Protein AF-A0A6A3C192-F1 (afdb_monomer_lite)

Radius of gyration: 32.45 Å; chains: 1; bounding box: 121×44×76 Å

Secondary structure (DSSP, 8-state):
------------------------------------EEES-SS------TTS-EEEEEEEEE--SSS-EEEEEEES-TTTEEEESSEEEEPTT-EEEEEEEEPP-SS--TTTT--SS--EEEEEEE--TTS--HHHHHHHTT-HHHHHHHHHH-TTTTTS--HHHHHHHHHHHTT-SS-HHHHHHHHHHTT--PPPP--TTS-SS---HHHHHTT--HHHHHHHTT-HHHHHHHHHTT--TT-B-TTS-BHHHHHHHTT-HHHHHHHHHTT--TT---TTS--HHHHHHHTT-HHHHHHHHHHHHHHHHHHHT-HHHHHHHHHTT--S----TT---HHHH--

Organism: Hibiscus syriacus (NCBI:txid106335)

pLDDT: mean 70.35, std 19.42, range [23.03, 95.0]

Sequence (343 aa):
MTTAANAAGEATGEAHAPAGRPPNYLTASSSAMENLVKLSEGEVRTNFILNTKCRCNLVLRSLSPSFPVAFKVQTSSPHKFLVNPPSGVVPPLSHLTLRIILKPQDQIPPTFPRSLSDRFLIRAAPFHLDSAQPHSHAVTCGDFEAVKNIIKRHKSALYDLSPKEAESLLRVVTQLDNNPEDMVNLLLEAGLRVGGQEHPNVGLYQTDPRWESKGWNEVHVAVAFDRTADFEVLLRKGKHKNARSNDGRTALYRAVANGNCRMVEMLIEMDADPTFSDDRGRSPPDIARDKDHEEMVEVMERGKEVFTAARIGDKRRLQALLNSGASINFQDQYGLTPLHVAV

InterPro domains:
  IPR000535 Major sperm protein (MSP) domain [PF00635] (46-130)
  IPR000535 Major sperm protein (MSP) domain [PS50202] (35-160)
  IPR002110 Ankyrin repeat [PF12796] (178-276)
  IPR002110 Ankyrin repeat [PS50088] (247-279)
  IPR002110 Ankyrin repeat [SM00248] (214-243)
  IPR002110 Ankyrin repeat [SM00248] (247-276)
  IPR008962 PapD-like superfamily [SSF49354] (36-131)
  IPR013783 Immunoglobulin-like fold [G3DSA:2.60.40.10] (29-159)
  IPR036770 Ankyrin repeat-containing domain superfamily [G3DSA:1.25.40.20] (162-301)
  IPR036770 Ankyrin repeat-containing domain superfamily [G3DSA:1.25.40.20] (302-343)
  IPR036770 Ankyrin repeat-containing domain superfamily [SSF48403] (137-343)

Structure (mmCIF, N/CA/C/O backbone):
data_AF-A0A6A3C192-F1
#
_entry.id   AF-A0A6A3C192-F1
#
loop_
_atom_site.group_PDB
_atom_site.id
_atom_site.type_symbol
_atom_site.label_atom_id
_atom_site.label_alt_id
_atom_site.label_comp_id
_atom_site.label_asym_id
_atom_site.label_entity_id
_atom_site.label_seq_id
_atom_site.pdbx_PDB_ins_code
_atom_site.Cartn_x
_atom_site.Cartn_y
_atom_site.Cartn_z
_atom_site.occupancy
_atom_site.B_iso_or_equiv
_atom_site.auth_seq_id
_atom_site.auth_comp_id
_atom_site.auth_asym_id
_atom_site.auth_atom_id
_atom_site.pdbx_PDB_model_num
ATOM 1 N N . MET A 1 1 ? 88.741 18.234 -38.730 1.00 38.50 1 MET A N 1
ATOM 2 C CA . MET A 1 1 ? 87.864 18.344 -37.549 1.00 38.50 1 MET A CA 1
ATOM 3 C C . MET A 1 1 ? 86.654 17.442 -37.784 1.00 38.50 1 MET A C 1
ATOM 5 O O . MET A 1 1 ? 85.871 17.743 -38.668 1.00 38.50 1 MET A O 1
ATOM 9 N N . THR A 1 2 ? 86.660 16.278 -37.116 1.00 34.59 2 THR A N 1
ATOM 10 C CA . THR A 1 2 ? 85.519 15.539 -36.509 1.00 34.59 2 THR A CA 1
ATOM 11 C C . THR A 1 2 ? 84.181 15.441 -37.289 1.00 34.59 2 THR A C 1
ATOM 13 O O . THR A 1 2 ? 83.489 16.438 -37.426 1.00 34.59 2 THR A O 1
ATOM 16 N N . THR A 1 3 ? 83.859 14.276 -37.900 1.00 32.84 3 THR A N 1
ATOM 17 C CA . THR A 1 3 ? 82.927 13.172 -37.453 1.00 32.84 3 THR A CA 1
ATOM 18 C C . THR A 1 3 ? 81.430 13.402 -37.751 1.00 32.84 3 THR A C 1
ATOM 20 O O . THR A 1 3 ? 80.961 14.499 -37.500 1.00 32.84 3 THR A O 1
ATOM 23 N N . ALA A 1 4 ? 80.566 12.445 -38.139 1.00 34.91 4 ALA A N 1
ATOM 24 C CA . ALA A 1 4 ? 80.644 11.052 -38.622 1.00 34.91 4 ALA A CA 1
ATOM 25 C C . ALA A 1 4 ? 79.220 10.548 -39.034 1.00 34.91 4 ALA A C 1
ATOM 27 O O . ALA A 1 4 ? 78.240 11.057 -38.506 1.00 34.91 4 ALA A O 1
ATOM 28 N N . ALA A 1 5 ? 79.175 9.549 -39.940 1.00 35.06 5 ALA A N 1
ATOM 29 C CA . ALA A 1 5 ? 78.245 8.394 -40.136 1.00 35.06 5 ALA A CA 1
ATOM 30 C C . ALA A 1 5 ? 76.714 8.517 -39.859 1.00 35.06 5 ALA A C 1
ATOM 32 O O . ALA A 1 5 ? 76.319 8.889 -38.763 1.00 35.06 5 ALA A O 1
ATOM 33 N N . ASN A 1 6 ? 75.782 8.258 -40.800 1.00 32.66 6 ASN A N 1
ATOM 34 C CA . ASN A 1 6 ? 75.396 7.075 -41.629 1.00 32.66 6 ASN A CA 1
ATOM 35 C C . ASN A 1 6 ? 74.240 6.230 -41.037 1.00 32.66 6 ASN A C 1
ATOM 37 O O . ASN A 1 6 ? 74.403 5.607 -39.993 1.00 32.66 6 ASN A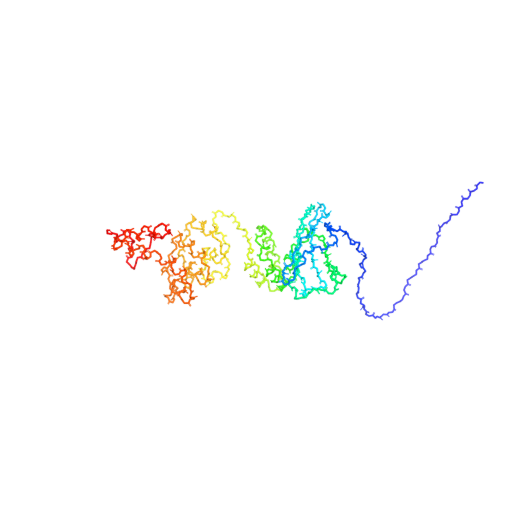 O 1
ATOM 41 N N . ALA A 1 7 ? 73.129 6.115 -41.781 1.00 30.22 7 ALA A N 1
ATOM 42 C CA . ALA A 1 7 ? 72.110 5.064 -41.658 1.00 30.22 7 ALA A CA 1
ATOM 43 C C . ALA A 1 7 ? 71.309 4.916 -42.972 1.00 30.22 7 ALA A C 1
ATOM 45 O O . ALA A 1 7 ? 70.882 5.933 -43.512 1.00 30.22 7 ALA A O 1
ATOM 46 N N . ALA A 1 8 ? 71.104 3.667 -43.431 1.00 30.83 8 ALA A N 1
ATOM 47 C CA . ALA A 1 8 ? 69.881 3.104 -44.052 1.00 30.83 8 ALA A CA 1
ATOM 48 C C . ALA A 1 8 ? 70.161 2.076 -45.177 1.00 30.83 8 ALA A C 1
ATOM 50 O O . ALA A 1 8 ? 70.889 2.353 -46.124 1.00 30.83 8 ALA A O 1
ATOM 51 N N . GLY A 1 9 ? 69.511 0.913 -45.067 1.00 31.27 9 GLY A N 1
ATOM 52 C CA . GLY A 1 9 ? 69.312 -0.131 -46.087 1.00 31.27 9 GLY A CA 1
ATOM 53 C C . GLY A 1 9 ? 68.463 -1.241 -45.445 1.00 31.27 9 GLY A C 1
ATOM 54 O O . GLY A 1 9 ? 68.872 -1.782 -44.422 1.00 31.27 9 GLY A O 1
ATOM 55 N N . GLU A 1 10 ? 67.156 -1.311 -45.722 1.00 31.22 10 GLU A N 1
ATOM 56 C CA . GLU A 1 10 ? 66.476 -2.087 -46.788 1.00 31.22 10 GLU A CA 1
ATOM 57 C C . GLU A 1 10 ? 66.503 -3.614 -46.598 1.00 31.22 10 GLU A C 1
ATOM 59 O O . GLU A 1 10 ? 67.574 -4.209 -46.585 1.00 31.22 10 GLU A O 1
ATOM 64 N N . ALA A 1 11 ? 65.314 -4.241 -46.530 1.00 32.12 11 ALA A N 1
ATOM 65 C CA . ALA A 1 11 ? 64.953 -5.431 -47.322 1.00 32.12 11 ALA A CA 1
ATOM 66 C C . ALA A 1 11 ? 63.506 -5.914 -47.058 1.00 32.12 11 ALA A C 1
ATOM 68 O O . ALA A 1 11 ? 63.056 -6.052 -45.922 1.00 32.12 11 ALA A O 1
ATOM 69 N N . THR A 1 12 ? 62.819 -6.198 -48.163 1.00 34.97 12 THR A N 1
ATOM 70 C CA . THR A 1 12 ? 61.471 -6.753 -48.375 1.00 34.97 12 THR A CA 1
ATOM 71 C C . THR A 1 12 ? 61.469 -8.287 -48.504 1.00 34.97 12 THR A C 1
ATOM 73 O O . THR A 1 12 ? 62.465 -8.849 -48.954 1.00 34.97 12 THR A O 1
ATOM 76 N N . GLY A 1 13 ? 60.330 -8.960 -48.260 1.00 31.72 13 GLY A N 1
ATOM 77 C CA . GLY A 1 13 ? 60.096 -10.344 -48.720 1.00 31.72 13 GLY A CA 1
ATOM 78 C C . GLY A 1 13 ? 58.791 -10.997 -48.224 1.00 31.72 13 GLY A C 1
ATOM 79 O O . GLY A 1 13 ? 58.637 -11.227 -47.029 1.00 31.72 13 GLY A O 1
ATOM 80 N N . GLU A 1 14 ? 57.880 -11.316 -49.153 1.00 28.55 14 GLU A N 1
ATOM 81 C CA . GLU A 1 14 ? 56.581 -11.998 -48.970 1.00 28.55 14 GLU A CA 1
ATOM 82 C C . GLU A 1 14 ? 56.599 -13.496 -49.380 1.00 28.55 14 GLU A C 1
ATOM 84 O O . GLU A 1 14 ? 57.379 -13.900 -50.238 1.00 28.55 14 GLU A O 1
ATOM 89 N N . ALA A 1 15 ? 55.608 -14.235 -48.840 1.00 31.58 15 ALA A N 1
ATOM 90 C CA . ALA A 1 15 ? 54.888 -15.427 -49.354 1.00 31.58 15 ALA A CA 1
ATOM 91 C C . ALA A 1 15 ? 55.422 -16.875 -49.154 1.00 31.58 15 ALA A C 1
ATOM 93 O O . ALA A 1 15 ? 56.328 -17.323 -49.846 1.00 31.58 15 ALA A O 1
ATOM 94 N N . HIS A 1 16 ? 54.711 -17.668 -48.320 1.00 30.58 16 HIS A N 1
ATOM 95 C CA . HIS A 1 16 ? 53.958 -18.889 -48.720 1.00 30.58 16 HIS A CA 1
ATOM 96 C C . HIS A 1 16 ? 53.160 -19.522 -47.539 1.00 30.58 16 HIS A C 1
ATOM 98 O O . HIS A 1 16 ? 53.696 -19.711 -46.453 1.00 30.58 16 HIS A O 1
ATOM 104 N N . ALA A 1 17 ? 51.882 -19.875 -47.762 1.00 31.89 17 ALA A N 1
ATOM 105 C CA . ALA A 1 17 ? 50.962 -20.608 -46.853 1.00 31.89 17 ALA A CA 1
ATOM 106 C C . ALA A 1 17 ? 50.836 -22.105 -47.280 1.00 31.89 17 ALA A C 1
ATOM 108 O O . ALA A 1 17 ? 51.218 -22.367 -48.427 1.00 31.89 17 ALA A O 1
ATOM 109 N N . PRO A 1 18 ? 50.304 -23.084 -46.478 1.00 41.78 18 PRO A N 1
ATOM 110 C CA . PRO A 1 18 ? 48.883 -23.120 -46.051 1.00 41.78 18 PRO A CA 1
ATOM 111 C C . PRO A 1 18 ? 48.482 -23.862 -44.728 1.00 41.78 18 PRO A C 1
ATOM 113 O O . PRO A 1 18 ? 49.208 -24.682 -44.183 1.00 41.78 18 PRO A O 1
ATOM 116 N N . ALA A 1 19 ? 47.216 -23.619 -44.334 1.00 34.47 19 ALA A N 1
ATOM 117 C CA . ALA A 1 19 ? 46.224 -24.480 -43.643 1.00 34.47 19 ALA A CA 1
ATOM 118 C C . ALA A 1 19 ? 46.314 -24.819 -42.126 1.00 34.47 19 ALA A C 1
ATOM 120 O O . ALA A 1 19 ? 47.074 -25.679 -41.698 1.00 34.47 19 ALA A O 1
ATOM 121 N N . GLY A 1 20 ? 45.349 -24.284 -41.350 1.00 31.91 20 GLY A N 1
ATOM 122 C CA . GLY A 1 20 ? 44.880 -24.843 -40.065 1.00 31.91 20 GLY A CA 1
ATOM 123 C C . GLY A 1 20 ? 44.249 -23.813 -39.104 1.00 31.91 20 GLY A C 1
ATOM 124 O O . GLY A 1 20 ? 44.949 -22.941 -38.621 1.00 31.91 20 GLY A O 1
ATOM 125 N N . ARG A 1 21 ? 42.928 -23.924 -38.865 1.00 30.66 21 ARG A N 1
ATOM 126 C CA . ARG A 1 21 ? 41.995 -23.193 -37.947 1.00 30.66 21 ARG A CA 1
ATOM 127 C C . ARG A 1 21 ? 42.551 -22.370 -36.740 1.00 30.66 21 ARG A C 1
ATOM 129 O O . ARG A 1 21 ? 43.537 -22.774 -36.136 1.00 30.66 21 ARG A O 1
ATOM 136 N N . PRO A 1 22 ? 41.838 -21.303 -36.288 1.00 38.34 22 PRO A N 1
ATOM 137 C CA . PRO A 1 22 ? 42.299 -20.362 -35.250 1.00 38.34 22 PRO A CA 1
ATOM 138 C C . PRO A 1 22 ? 41.955 -20.796 -33.807 1.00 38.34 22 PRO A C 1
ATOM 140 O O . PRO A 1 22 ? 41.085 -21.650 -33.610 1.00 38.34 22 PRO A O 1
ATOM 143 N N . PRO A 1 23 ? 42.540 -20.125 -32.793 1.00 33.25 23 PRO A N 1
ATOM 144 C CA . PRO A 1 23 ? 41.682 -19.522 -31.767 1.00 33.25 23 PRO A CA 1
ATOM 145 C C . PRO A 1 23 ? 42.055 -18.079 -31.355 1.00 33.25 23 PRO A C 1
ATOM 147 O O . PRO A 1 23 ? 43.112 -17.546 -31.678 1.00 33.25 23 PRO A O 1
ATOM 150 N N . ASN A 1 24 ? 41.095 -17.469 -30.654 1.00 27.34 24 ASN A N 1
ATOM 151 C CA . ASN A 1 24 ? 40.877 -16.053 -30.345 1.00 27.34 24 ASN A CA 1
ATOM 152 C C . ASN A 1 24 ? 41.771 -15.410 -29.256 1.00 27.34 24 ASN A C 1
ATOM 154 O O . ASN A 1 24 ? 42.066 -16.035 -28.246 1.00 27.34 24 ASN A O 1
ATOM 158 N N . TYR A 1 25 ? 42.041 -14.111 -29.478 1.00 27.19 25 TYR A N 1
ATOM 159 C CA . TYR A 1 25 ? 42.041 -12.912 -28.605 1.00 27.19 25 TYR A CA 1
ATOM 160 C C . TYR A 1 25 ? 42.541 -12.896 -27.136 1.00 27.19 25 TYR A C 1
ATOM 162 O O . TYR A 1 25 ? 42.213 -13.749 -26.322 1.00 27.19 25 TYR A O 1
ATOM 170 N N . LEU A 1 26 ? 43.116 -11.718 -26.807 1.00 23.91 26 LEU A N 1
ATOM 171 C CA . LEU A 1 26 ? 43.083 -10.928 -25.551 1.00 23.91 26 LEU A CA 1
ATOM 172 C C . LEU A 1 26 ? 44.441 -10.729 -24.852 1.00 23.91 26 LEU A C 1
ATOM 174 O O . LEU A 1 26 ? 44.877 -11.542 -24.043 1.00 23.91 26 LEU A O 1
ATOM 178 N N . THR A 1 27 ? 45.044 -9.556 -25.060 1.00 24.75 27 THR A N 1
ATOM 179 C CA . THR A 1 27 ? 46.037 -8.963 -24.152 1.00 24.75 27 THR A CA 1
ATOM 180 C C . THR A 1 27 ? 45.465 -7.669 -23.569 1.00 24.75 27 THR A C 1
ATOM 182 O O . THR A 1 27 ? 45.348 -6.661 -24.258 1.00 24.75 27 THR A O 1
ATOM 185 N N . ALA A 1 28 ? 45.088 -7.693 -22.288 1.00 23.03 28 ALA A N 1
ATOM 186 C CA . ALA A 1 28 ? 44.776 -6.496 -21.508 1.00 23.03 28 ALA A CA 1
ATOM 187 C C . ALA A 1 28 ? 45.890 -6.285 -20.475 1.00 23.03 28 ALA A C 1
ATOM 189 O O . ALA A 1 28 ? 46.175 -7.164 -19.659 1.00 23.03 28 ALA A O 1
ATOM 190 N N . SER A 1 29 ? 46.553 -5.134 -20.556 1.00 25.19 29 SER A N 1
ATOM 191 C CA . SER A 1 29 ? 47.665 -4.738 -19.699 1.00 25.19 29 SER A CA 1
ATOM 192 C C . SER A 1 29 ? 47.188 -4.150 -18.362 1.00 25.19 29 SER A C 1
ATOM 194 O O . SER A 1 29 ? 46.271 -3.340 -18.300 1.00 25.19 29 SER A O 1
ATOM 196 N N . SER A 1 30 ? 47.857 -4.588 -17.290 1.00 29.58 30 SER A N 1
ATOM 197 C CA . SER A 1 30 ? 48.184 -3.878 -16.040 1.00 29.58 30 SER A CA 1
ATOM 198 C C . SER A 1 30 ? 47.303 -2.680 -15.621 1.00 29.58 30 SER A C 1
ATOM 200 O O . SER A 1 30 ? 47.599 -1.536 -15.958 1.00 29.58 30 SER A O 1
ATOM 202 N N . SER A 1 31 ? 46.320 -2.919 -14.743 1.00 29.39 31 SER A N 1
ATOM 203 C CA . SER A 1 31 ? 45.683 -1.874 -13.925 1.00 29.39 31 SER A CA 1
ATOM 204 C C . SER A 1 31 ? 46.429 -1.734 -12.594 1.00 29.39 31 SER A C 1
ATOM 206 O O . SER A 1 31 ? 46.416 -2.635 -11.754 1.00 29.39 31 SER A O 1
ATOM 208 N N . ALA A 1 32 ? 47.078 -0.586 -12.399 1.00 31.50 32 ALA A N 1
ATOM 209 C CA . ALA A 1 32 ? 47.441 -0.104 -11.077 1.00 31.50 32 ALA A CA 1
ATOM 210 C C . ALA A 1 32 ? 46.143 0.096 -10.273 1.00 31.50 32 ALA A C 1
ATOM 212 O O . ALA A 1 32 ? 45.309 0.920 -10.640 1.00 31.50 32 ALA A O 1
ATOM 213 N N . MET A 1 33 ? 45.939 -0.684 -9.207 1.00 35.72 33 MET A N 1
ATOM 214 C CA . MET A 1 33 ? 44.830 -0.454 -8.279 1.00 35.72 33 MET A CA 1
ATOM 215 C C . MET A 1 33 ? 45.104 0.834 -7.501 1.00 35.72 33 MET A C 1
ATOM 217 O O . MET A 1 33 ? 45.900 0.853 -6.564 1.00 35.72 33 MET A O 1
ATOM 221 N N . GLU A 1 34 ? 44.459 1.920 -7.903 1.00 49.75 34 GLU A N 1
ATOM 222 C CA . GLU A 1 34 ? 44.432 3.168 -7.148 1.00 49.75 34 GLU A CA 1
ATOM 223 C C . GLU A 1 34 ? 43.844 2.915 -5.745 1.00 49.75 34 GLU A C 1
ATOM 225 O O . GLU A 1 34 ? 42.844 2.214 -5.580 1.00 49.75 34 GLU A O 1
ATOM 230 N N . ASN A 1 35 ? 44.464 3.470 -4.699 1.00 67.75 35 ASN A N 1
ATOM 231 C CA . ASN A 1 35 ? 43.938 3.416 -3.331 1.00 67.75 35 ASN A CA 1
ATOM 232 C C . ASN A 1 35 ? 42.730 4.363 -3.210 1.00 67.75 35 ASN A C 1
ATOM 234 O O . ASN A 1 35 ? 42.862 5.490 -2.745 1.00 67.75 35 ASN A O 1
ATOM 238 N N . LEU A 1 36 ? 41.549 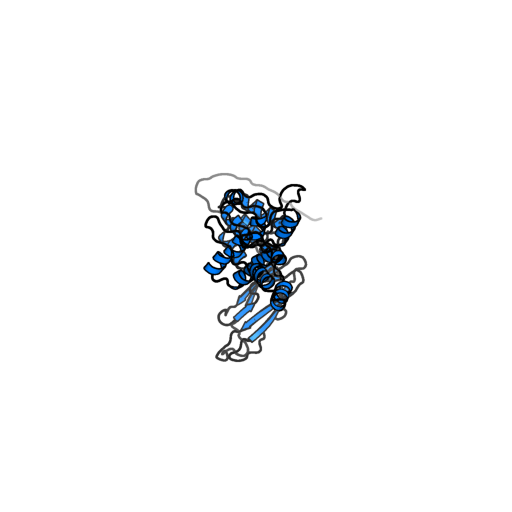3.928 -3.650 1.00 74.69 36 LEU A N 1
ATOM 239 C CA . LEU A 1 36 ? 40.345 4.775 -3.737 1.00 74.69 36 LEU A CA 1
ATOM 240 C C . LEU A 1 36 ? 39.692 5.083 -2.383 1.00 74.69 36 LEU A C 1
ATOM 242 O O . LEU A 1 36 ? 38.928 6.040 -2.249 1.00 74.69 36 LEU A O 1
ATOM 246 N N . VAL A 1 37 ? 39.977 4.273 -1.365 1.00 77.38 37 VAL A N 1
ATOM 247 C CA . VAL A 1 37 ? 39.436 4.430 -0.012 1.00 77.38 37 VAL A CA 1
ATOM 248 C C . VAL A 1 37 ? 40.532 4.304 1.033 1.00 77.38 37 VAL A C 1
ATOM 250 O O . VAL A 1 37 ? 41.471 3.523 0.890 1.00 77.38 37 VAL A O 1
ATOM 253 N N . LYS A 1 38 ? 40.376 5.051 2.124 1.00 81.25 38 LYS A N 1
ATOM 254 C CA . LYS A 1 38 ? 41.244 5.016 3.298 1.00 81.25 38 LYS A CA 1
ATOM 255 C C . LYS A 1 38 ? 40.437 4.652 4.532 1.00 81.25 38 LYS A C 1
ATOM 257 O O . LYS A 1 38 ? 39.389 5.235 4.790 1.00 81.25 38 LYS A O 1
ATOM 262 N N . LEU A 1 39 ? 40.954 3.723 5.322 1.00 81.00 39 LEU A N 1
ATOM 263 C CA . LEU A 1 39 ? 40.408 3.419 6.639 1.00 81.00 39 LEU A CA 1
ATOM 264 C C . LEU A 1 39 ? 40.954 4.387 7.690 1.00 81.00 39 LEU A C 1
ATOM 266 O O . LEU A 1 39 ? 42.121 4.776 7.629 1.00 81.00 39 LEU A O 1
ATOM 270 N N . SER A 1 40 ? 40.114 4.761 8.658 1.00 71.81 40 SER A N 1
ATOM 271 C CA . SER A 1 40 ? 40.538 5.553 9.819 1.00 71.81 40 SER A CA 1
ATOM 272 C C . SER A 1 40 ? 41.556 4.809 10.678 1.00 71.81 40 SER A C 1
ATOM 274 O O . SER A 1 40 ? 42.507 5.413 11.162 1.00 71.81 40 SER A O 1
ATOM 276 N N . GLU A 1 41 ? 41.374 3.496 10.829 1.00 73.00 41 GLU A N 1
ATOM 277 C CA . GLU A 1 41 ? 42.233 2.620 11.619 1.00 73.00 41 GLU A CA 1
ATOM 278 C C . GLU A 1 41 ? 42.491 1.321 10.845 1.00 73.00 41 GLU A C 1
ATOM 280 O O . GLU A 1 41 ? 41.586 0.767 10.222 1.00 73.00 41 GLU A O 1
ATOM 285 N N . GLY A 1 42 ? 43.733 0.832 10.866 1.00 67.62 42 GLY A N 1
ATOM 286 C CA . GLY A 1 42 ? 44.099 -0.456 10.259 1.00 67.62 42 GLY A CA 1
ATOM 287 C C . GLY A 1 42 ? 43.823 -1.662 11.163 1.00 67.62 42 GLY A C 1
ATOM 288 O O . GLY A 1 42 ? 43.935 -2.801 10.718 1.00 67.62 42 GLY A O 1
ATOM 289 N N . GLU A 1 43 ? 43.469 -1.421 12.427 1.00 77.94 43 GLU A N 1
ATOM 290 C CA . GLU A 1 43 ? 43.203 -2.445 13.434 1.00 77.94 43 GLU A CA 1
ATOM 291 C C . GLU A 1 43 ? 41.773 -2.291 13.956 1.00 77.94 43 GLU A C 1
ATOM 293 O O . GLU A 1 43 ? 41.342 -1.204 14.325 1.00 77.94 43 GLU A O 1
ATOM 298 N N . VAL A 1 44 ? 41.032 -3.396 13.994 1.00 79.25 44 VAL A N 1
ATOM 299 C CA . VAL A 1 44 ? 39.654 -3.422 14.486 1.00 79.25 44 VAL A CA 1
ATOM 300 C C . VAL A 1 44 ? 39.678 -3.699 15.987 1.00 79.25 44 VAL A C 1
ATOM 302 O O . VAL A 1 44 ? 39.968 -4.818 16.408 1.00 79.25 44 VAL A O 1
ATOM 305 N N . ARG A 1 45 ? 39.374 -2.687 16.806 1.00 79.44 45 ARG A N 1
ATOM 306 C CA . ARG A 1 45 ? 39.375 -2.801 18.272 1.00 79.44 45 ARG A CA 1
ATOM 307 C C . ARG A 1 45 ? 37.960 -2.940 18.813 1.00 79.44 45 ARG A C 1
ATOM 309 O O . ARG A 1 45 ? 37.118 -2.069 18.615 1.00 79.44 45 ARG A O 1
ATOM 316 N N . THR A 1 46 ? 37.701 -4.028 19.531 1.00 77.69 46 THR A N 1
ATOM 317 C CA . THR A 1 46 ? 36.416 -4.282 20.195 1.00 77.69 46 THR A CA 1
ATOM 318 C C . THR A 1 46 ? 36.628 -4.548 21.676 1.00 77.69 46 THR A C 1
ATOM 320 O O . THR A 1 46 ? 37.508 -5.330 22.032 1.00 77.69 46 THR A O 1
ATOM 323 N N . ASN A 1 47 ? 35.762 -3.998 22.526 1.00 81.12 47 ASN A N 1
ATOM 324 C CA . ASN A 1 47 ? 35.706 -4.368 23.940 1.00 81.12 47 ASN A CA 1
ATOM 325 C C . ASN A 1 47 ? 35.059 -5.752 24.059 1.00 81.12 47 ASN A C 1
ATOM 327 O O . ASN A 1 47 ? 33.835 -5.868 24.009 1.00 81.12 47 ASN A O 1
ATOM 331 N N . PHE A 1 48 ? 35.886 -6.796 24.122 1.00 82.25 48 PHE A N 1
ATOM 332 C CA . PHE A 1 48 ? 35.418 -8.175 24.193 1.00 82.25 48 PHE A CA 1
ATOM 333 C C . PHE A 1 48 ? 34.804 -8.478 25.561 1.00 82.25 48 PHE A C 1
ATOM 335 O O . PHE A 1 48 ? 35.450 -8.301 26.591 1.00 82.25 48 PHE A O 1
ATOM 342 N N . ILE A 1 49 ? 33.568 -8.973 25.551 1.00 84.00 49 ILE A N 1
ATOM 343 C CA . ILE A 1 49 ? 32.844 -9.442 26.730 1.00 84.00 49 ILE A CA 1
ATOM 344 C C . ILE A 1 49 ? 32.230 -10.801 26.376 1.00 84.00 49 ILE A C 1
ATOM 346 O O . ILE A 1 49 ? 31.528 -10.933 25.365 1.00 84.00 49 ILE A O 1
ATOM 350 N N . LEU A 1 50 ? 32.496 -11.807 27.211 1.00 85.25 50 LEU A N 1
ATOM 351 C CA . LEU A 1 50 ? 32.027 -13.182 27.020 1.00 85.25 50 LEU A CA 1
ATOM 352 C C . LEU A 1 50 ? 30.500 -13.228 26.850 1.00 85.25 50 LEU A C 1
ATOM 354 O O . LEU A 1 50 ? 29.787 -12.473 27.507 1.00 85.25 50 LEU A O 1
ATOM 358 N N . ASN A 1 51 ? 29.995 -14.099 25.972 1.00 85.12 51 ASN A N 1
ATOM 359 C CA . ASN A 1 51 ? 28.559 -14.277 25.709 1.00 85.12 51 ASN A CA 1
ATOM 360 C C . ASN A 1 51 ? 27.804 -13.026 25.228 1.00 85.12 51 ASN A C 1
ATOM 362 O O . ASN A 1 51 ? 26.573 -13.014 25.203 1.00 85.12 51 ASN A O 1
ATOM 366 N N . THR A 1 52 ? 28.501 -11.977 24.781 1.00 86.44 52 THR A N 1
ATOM 367 C CA . THR A 1 52 ? 27.848 -10.759 24.280 1.00 86.44 52 THR A CA 1
ATOM 368 C C . THR A 1 52 ? 28.283 -10.393 22.864 1.00 86.44 52 THR A C 1
ATOM 370 O O . THR A 1 52 ? 29.379 -10.710 22.400 1.00 86.44 52 THR A O 1
ATOM 373 N N . LYS A 1 53 ? 27.394 -9.693 22.149 1.00 87.38 53 LYS A N 1
ATOM 374 C CA . LYS A 1 53 ? 27.695 -9.127 20.828 1.00 87.38 53 LYS A CA 1
ATOM 375 C C . LYS A 1 53 ? 28.585 -7.900 20.988 1.00 87.38 53 LYS A C 1
ATOM 377 O O . LYS A 1 53 ? 28.093 -6.821 21.333 1.00 87.38 53 LYS A O 1
ATOM 382 N N . CYS A 1 54 ? 29.858 -8.044 20.650 1.00 83.25 54 CYS A N 1
ATOM 383 C CA . CYS A 1 54 ? 30.817 -6.946 20.685 1.00 83.25 54 CYS A CA 1
ATOM 384 C C . CYS A 1 54 ? 30.796 -6.211 19.343 1.00 83.25 54 CYS A C 1
ATOM 386 O O . CYS A 1 54 ? 30.706 -6.833 18.283 1.00 83.25 54 CYS A O 1
ATOM 388 N N . ARG A 1 55 ? 30.816 -4.879 19.371 1.00 88.00 55 ARG A N 1
ATOM 389 C CA . ARG A 1 55 ? 30.659 -4.061 18.164 1.00 88.00 55 ARG A CA 1
ATOM 390 C C . ARG A 1 55 ? 31.700 -2.962 18.139 1.00 88.00 55 ARG A C 1
ATOM 392 O O . ARG A 1 55 ? 31.943 -2.334 19.164 1.00 88.00 55 ARG A O 1
ATOM 399 N N . CYS A 1 56 ? 32.241 -2.696 16.964 1.00 84.69 56 CYS A N 1
ATOM 400 C CA . CYS A 1 56 ? 33.115 -1.556 16.731 1.00 84.69 56 CYS A CA 1
ATOM 401 C C . CYS A 1 56 ? 32.780 -0.896 15.401 1.00 84.69 56 CYS A C 1
ATOM 403 O O . CYS A 1 56 ? 32.265 -1.528 14.472 1.00 84.69 56 CYS A O 1
ATOM 405 N N . ASN A 1 57 ? 33.085 0.391 15.341 1.00 85.38 57 ASN A N 1
ATOM 406 C CA . ASN A 1 57 ? 32.870 1.215 14.171 1.00 85.38 57 ASN A CA 1
ATOM 407 C C . ASN A 1 57 ? 34.212 1.421 13.475 1.00 85.38 57 ASN A C 1
ATOM 409 O O . ASN A 1 57 ? 35.216 1.694 14.124 1.00 85.38 57 ASN A O 1
ATOM 413 N N . LEU A 1 58 ? 34.205 1.296 12.159 1.00 83.94 58 LEU A N 1
ATOM 414 C CA . LEU A 1 58 ? 35.346 1.513 11.293 1.00 83.94 58 LEU A CA 1
ATOM 415 C C . LEU A 1 58 ? 34.935 2.554 10.257 1.00 83.94 58 LEU A C 1
ATOM 417 O O . LEU A 1 58 ? 33.919 2.378 9.587 1.00 83.94 58 LEU A O 1
ATOM 421 N N . VAL A 1 59 ? 35.692 3.640 10.124 1.00 82.19 59 VAL A N 1
ATOM 422 C CA . VAL A 1 59 ? 35.346 4.704 9.178 1.00 82.19 59 VAL A CA 1
ATOM 423 C C . VAL A 1 59 ? 36.105 4.482 7.876 1.00 82.19 59 VAL A C 1
ATOM 425 O O . VAL A 1 59 ? 37.335 4.449 7.853 1.00 82.19 59 VAL A O 1
ATOM 428 N N . LEU A 1 60 ? 35.355 4.332 6.788 1.00 80.50 60 LEU A N 1
ATOM 429 C CA . LEU A 1 60 ? 35.850 4.238 5.423 1.00 80.50 60 LEU A CA 1
ATOM 430 C C . LEU A 1 60 ? 35.710 5.608 4.756 1.00 80.50 60 LEU A C 1
ATOM 432 O O . LEU A 1 60 ? 34.599 6.087 4.548 1.00 80.50 60 LEU A O 1
ATOM 436 N N . ARG A 1 61 ? 36.829 6.250 4.432 1.00 80.75 61 ARG A N 1
ATOM 437 C CA . ARG A 1 61 ? 36.881 7.558 3.774 1.00 80.75 61 ARG A CA 1
ATOM 438 C C . ARG A 1 61 ? 37.179 7.391 2.290 1.00 80.75 61 ARG A C 1
ATOM 440 O O . ARG A 1 61 ? 38.158 6.736 1.941 1.00 80.75 61 ARG A O 1
ATOM 447 N N . SER A 1 62 ? 36.379 8.014 1.434 1.00 80.81 62 SER A N 1
ATOM 448 C CA . SER A 1 62 ? 36.681 8.123 0.008 1.00 80.81 62 SER A CA 1
ATOM 449 C C . SER A 1 62 ? 37.848 9.088 -0.206 1.00 80.81 62 SER A C 1
ATOM 451 O O . SER A 1 62 ? 37.868 10.185 0.362 1.00 80.81 62 SER A O 1
ATOM 453 N N . LEU A 1 63 ? 38.835 8.667 -0.999 1.00 79.12 63 LEU A N 1
ATOM 454 C CA . LEU A 1 63 ? 39.929 9.527 -1.460 1.00 79.12 63 LEU A CA 1
ATOM 455 C C . LEU A 1 63 ? 39.647 10.127 -2.842 1.00 79.12 63 LEU A C 1
ATOM 457 O O . LEU A 1 63 ? 40.376 11.015 -3.279 1.00 79.12 63 LEU A O 1
ATOM 461 N N . SER A 1 64 ? 38.585 9.675 -3.508 1.00 71.50 64 SER A N 1
ATOM 462 C CA . SER A 1 64 ? 38.205 10.153 -4.830 1.00 71.50 64 SER A CA 1
ATOM 463 C C . SER A 1 64 ? 37.529 11.529 -4.745 1.00 71.50 64 SER A C 1
ATOM 465 O O . SER A 1 64 ? 36.521 11.664 -4.042 1.00 71.50 64 SER A O 1
ATOM 467 N N . PRO A 1 65 ? 38.047 12.552 -5.455 1.00 61.69 65 PRO A N 1
ATOM 468 C CA . PRO A 1 65 ? 37.486 13.902 -5.446 1.00 61.69 65 PRO A CA 1
ATOM 469 C C . PRO A 1 65 ? 36.259 14.063 -6.348 1.00 61.69 65 PRO A C 1
ATOM 471 O O . PRO A 1 65 ? 35.417 14.916 -6.091 1.00 61.69 65 PRO A O 1
ATOM 474 N N . SER A 1 66 ? 36.166 13.255 -7.403 1.00 52.31 66 SER A N 1
ATOM 475 C CA . SER A 1 66 ? 35.256 13.482 -8.530 1.00 52.31 66 SER A CA 1
ATOM 476 C C . SER A 1 66 ? 34.233 12.370 -8.751 1.00 52.31 66 SER A C 1
ATOM 478 O O . SER A 1 66 ? 33.252 12.590 -9.452 1.00 52.31 66 SER A O 1
ATOM 480 N N . PHE A 1 67 ? 34.423 11.192 -8.153 1.00 58.88 67 PHE A N 1
ATOM 481 C CA . PHE A 1 67 ? 33.526 10.055 -8.335 1.00 58.88 67 PHE A CA 1
ATOM 482 C C . PHE A 1 67 ? 33.282 9.307 -7.018 1.00 58.88 67 PHE A C 1
ATOM 484 O O . PHE A 1 67 ? 34.192 9.195 -6.189 1.00 58.88 67 PHE A O 1
ATOM 491 N N . PRO A 1 68 ? 32.053 8.816 -6.786 1.00 61.91 68 PRO A N 1
ATOM 492 C CA . PRO A 1 68 ? 31.772 7.919 -5.672 1.00 61.91 68 PRO A CA 1
ATOM 493 C C . PRO A 1 68 ? 32.554 6.607 -5.813 1.00 61.91 68 PRO A C 1
ATOM 495 O O . PRO A 1 68 ? 32.988 6.229 -6.898 1.00 61.91 68 PRO A O 1
ATOM 498 N N . VAL A 1 69 ? 32.734 5.888 -4.709 1.00 68.62 69 VAL A N 1
ATOM 499 C CA . VAL A 1 69 ? 33.510 4.644 -4.669 1.00 68.62 69 VAL A CA 1
ATOM 500 C C . VAL A 1 69 ? 32.640 3.524 -4.117 1.00 68.62 69 VAL A C 1
ATOM 502 O O . VAL A 1 69 ? 32.179 3.581 -2.975 1.00 68.62 69 VAL A O 1
ATOM 505 N N . ALA A 1 70 ? 32.405 2.493 -4.925 1.00 71.50 70 ALA A N 1
ATOM 506 C CA . ALA A 1 70 ? 31.712 1.294 -4.476 1.00 71.50 70 ALA A CA 1
ATOM 507 C C . ALA A 1 70 ? 32.666 0.433 -3.647 1.00 71.50 70 ALA A C 1
ATOM 509 O O . ALA A 1 70 ? 33.845 0.310 -3.983 1.00 71.50 70 ALA A O 1
ATOM 510 N N . PHE A 1 71 ? 32.162 -0.191 -2.583 1.00 78.12 71 PHE A N 1
ATOM 511 C CA . PHE A 1 71 ? 32.959 -1.068 -1.734 1.00 78.12 71 PHE A CA 1
ATOM 512 C C . PHE A 1 71 ? 32.226 -2.365 -1.379 1.00 78.12 71 PHE A C 1
ATOM 514 O O . PHE A 1 71 ? 30.996 -2.426 -1.294 1.00 78.12 71 PHE A O 1
ATOM 521 N N . LYS A 1 72 ? 33.010 -3.412 -1.113 1.00 78.69 72 LYS A N 1
ATOM 522 C CA . LYS A 1 72 ? 32.549 -4.690 -0.561 1.00 78.69 72 LYS A CA 1
ATOM 523 C C . LYS A 1 72 ? 33.542 -5.191 0.478 1.00 78.69 72 LYS A C 1
ATOM 525 O O . LYS A 1 72 ? 34.745 -5.220 0.220 1.00 78.69 72 LYS A O 1
ATOM 530 N N . VAL A 1 73 ? 33.030 -5.619 1.626 1.00 80.25 73 VAL A N 1
ATOM 531 C CA . VAL A 1 73 ? 33.824 -6.134 2.743 1.00 80.25 73 VAL A CA 1
ATOM 532 C C . VAL A 1 73 ? 33.654 -7.646 2.840 1.00 80.25 73 VAL A C 1
ATOM 534 O O . VAL A 1 73 ? 32.539 -8.166 2.841 1.00 80.25 73 VAL A O 1
ATOM 537 N N . GLN A 1 74 ? 34.767 -8.363 2.937 1.00 80.19 74 GLN A N 1
ATOM 538 C CA . GLN A 1 74 ? 34.806 -9.805 3.162 1.00 80.19 74 GLN A CA 1
ATOM 539 C C . GLN A 1 74 ? 35.596 -10.093 4.436 1.00 80.19 74 GLN A C 1
ATOM 541 O O . GLN A 1 74 ? 36.624 -9.469 4.675 1.00 80.19 74 GLN A O 1
ATOM 546 N N . THR A 1 75 ? 35.133 -11.037 5.250 1.00 85.31 75 THR A N 1
ATOM 547 C CA . THR A 1 75 ? 35.855 -11.504 6.441 1.00 85.31 75 THR A CA 1
ATOM 548 C C . THR A 1 75 ? 36.380 -12.917 6.210 1.00 85.31 75 THR A C 1
ATOM 550 O O . THR A 1 75 ? 35.690 -13.726 5.589 1.00 85.31 75 THR A O 1
ATOM 553 N N . SER A 1 76 ? 37.578 -13.230 6.713 1.00 86.31 76 SER A N 1
ATOM 554 C CA . SER A 1 76 ? 38.096 -14.607 6.726 1.00 86.31 76 SER A CA 1
ATOM 555 C C . SER A 1 76 ? 37.326 -15.525 7.684 1.00 86.31 76 SER A C 1
ATOM 557 O O . SER A 1 76 ? 37.377 -16.741 7.528 1.00 86.31 76 SER A O 1
ATOM 559 N N . SER A 1 77 ? 36.563 -14.951 8.623 1.00 85.44 77 SER A N 1
ATOM 560 C CA . SER A 1 77 ? 35.836 -15.678 9.670 1.00 85.44 77 SER A CA 1
ATOM 561 C C . SER A 1 77 ? 34.351 -15.282 9.729 1.00 85.44 77 SER A C 1
ATOM 563 O O . SER A 1 77 ? 33.893 -14.726 10.733 1.00 85.44 77 SER A O 1
ATOM 565 N N . PRO A 1 78 ? 33.547 -15.596 8.692 1.00 84.12 78 PRO A N 1
ATOM 566 C CA . PRO A 1 78 ? 32.125 -15.218 8.613 1.00 84.12 78 PRO A CA 1
ATOM 567 C C . PRO A 1 78 ? 31.257 -15.872 9.700 1.00 84.12 78 PRO A C 1
ATOM 569 O O . PRO A 1 78 ? 30.186 -15.378 10.073 1.00 84.12 78 PRO A O 1
ATOM 572 N N . HIS A 1 79 ? 31.725 -16.987 10.261 1.00 84.06 79 HIS A N 1
ATOM 573 C CA . HIS A 1 79 ? 31.069 -17.632 11.393 1.00 84.06 79 HIS A CA 1
ATOM 574 C C . HIS A 1 79 ? 31.195 -16.806 12.677 1.00 84.06 79 HIS A C 1
ATOM 576 O O . HIS A 1 79 ? 30.251 -16.806 13.463 1.00 84.06 79 HIS A O 1
ATOM 582 N N . LYS A 1 80 ? 32.276 -16.033 12.840 1.00 84.38 80 LYS A N 1
ATOM 583 C CA . LYS A 1 80 ? 32.555 -15.213 14.030 1.00 84.38 80 LYS A CA 1
ATOM 584 C C . LYS A 1 80 ? 32.127 -13.756 13.864 1.00 84.38 80 LYS A C 1
ATOM 586 O O . LYS A 1 80 ? 31.601 -13.169 14.806 1.00 84.38 80 LYS A O 1
ATOM 591 N N . PHE A 1 81 ? 32.298 -13.188 12.670 1.00 86.38 81 PHE A N 1
ATOM 592 C CA . PHE A 1 81 ? 32.078 -11.765 12.418 1.00 86.38 81 PHE A CA 1
ATOM 593 C C . PHE A 1 81 ? 30.953 -11.504 11.420 1.00 86.38 81 PHE A C 1
ATOM 595 O O . PHE A 1 81 ? 30.781 -12.219 10.436 1.00 86.38 81 PHE A O 1
ATOM 602 N N . LEU A 1 82 ? 30.213 -10.427 11.665 1.00 85.44 82 LEU A N 1
ATOM 603 C CA . LEU A 1 82 ? 29.272 -9.819 10.731 1.00 85.44 82 LEU A CA 1
ATOM 604 C C . LEU A 1 82 ? 29.729 -8.392 10.424 1.00 85.44 82 LEU A C 1
ATOM 606 O O . LEU A 1 82 ? 30.279 -7.713 11.293 1.00 85.44 82 LEU A O 1
ATOM 610 N N . VAL A 1 83 ? 29.472 -7.932 9.201 1.00 82.44 83 VAL A N 1
ATOM 611 C CA . VAL A 1 83 ? 29.791 -6.571 8.753 1.00 82.44 83 VAL A CA 1
ATOM 612 C C . VAL A 1 83 ? 28.512 -5.887 8.297 1.00 82.44 83 VAL A C 1
ATOM 614 O O . VAL A 1 83 ? 27.742 -6.476 7.540 1.00 82.44 83 VAL A O 1
ATOM 617 N N . ASN A 1 84 ? 28.285 -4.656 8.752 1.00 76.06 84 ASN A N 1
ATOM 618 C CA . ASN A 1 84 ? 27.119 -3.869 8.372 1.00 76.06 84 ASN A CA 1
ATOM 619 C C . ASN A 1 84 ? 27.484 -2.400 8.076 1.00 76.06 84 ASN A C 1
ATOM 621 O O . ASN A 1 84 ? 27.960 -1.729 8.991 1.00 76.06 84 ASN A O 1
ATOM 625 N N . PRO A 1 85 ? 27.215 -1.874 6.869 1.00 72.06 85 PRO A N 1
ATOM 626 C CA . PRO A 1 85 ? 26.803 -2.609 5.669 1.00 72.06 85 PRO A CA 1
ATOM 627 C C . PRO A 1 85 ? 27.955 -3.471 5.097 1.00 72.06 85 PRO A C 1
ATOM 629 O O . PRO A 1 85 ? 29.109 -3.045 5.138 1.00 72.06 85 PRO A O 1
ATOM 632 N N . PRO A 1 86 ? 27.690 -4.678 4.554 1.00 68.00 86 PRO A N 1
ATOM 633 C CA . PRO A 1 86 ? 28.726 -5.531 3.950 1.00 68.00 86 PRO A CA 1
ATOM 634 C C . PRO A 1 86 ? 29.186 -5.040 2.565 1.00 68.00 86 PRO A C 1
ATOM 636 O O . PRO A 1 86 ? 30.255 -5.422 2.089 1.00 68.00 86 PRO A O 1
ATOM 639 N N . SER A 1 87 ? 28.389 -4.199 1.911 1.00 77.88 87 SER A N 1
ATOM 640 C CA . SER A 1 87 ? 28.697 -3.535 0.644 1.00 77.88 87 SER A CA 1
ATOM 641 C C . SER A 1 87 ? 27.888 -2.248 0.523 1.00 77.88 87 SER A C 1
ATOM 643 O O . SER A 1 87 ? 26.820 -2.143 1.126 1.00 77.88 87 SER A O 1
ATOM 645 N N . GLY A 1 88 ? 28.360 -1.298 -0.276 1.00 68.00 88 GLY A N 1
ATOM 646 C CA . GLY A 1 88 ? 27.667 -0.033 -0.504 1.00 68.00 88 GLY A CA 1
ATOM 647 C C . GLY A 1 88 ? 28.486 0.923 -1.363 1.00 68.00 88 GLY A C 1
ATOM 648 O O . GLY A 1 88 ? 29.449 0.513 -2.013 1.00 68.00 88 GLY A O 1
ATOM 649 N N . VAL A 1 89 ? 28.114 2.201 -1.343 1.00 73.44 89 VAL A N 1
ATOM 650 C CA . VAL A 1 89 ? 28.799 3.271 -2.077 1.00 73.44 89 VAL A CA 1
ATOM 651 C C . VAL A 1 89 ? 29.167 4.390 -1.105 1.00 73.44 89 VAL A C 1
ATOM 653 O O . VAL A 1 89 ? 28.349 4.786 -0.277 1.00 73.44 89 VAL A O 1
ATOM 656 N N . VAL A 1 90 ? 30.402 4.884 -1.193 1.00 66.94 90 VAL A N 1
ATOM 657 C CA . VAL A 1 90 ? 30.878 6.063 -0.459 1.00 66.94 90 VAL A CA 1
ATOM 658 C C . VAL A 1 90 ? 30.925 7.245 -1.433 1.00 66.94 90 VAL A C 1
ATOM 660 O O . VAL A 1 90 ? 31.636 7.155 -2.436 1.00 66.94 90 VAL A O 1
ATOM 663 N N . PRO A 1 91 ? 30.180 8.336 -1.187 1.00 65.62 91 PRO A N 1
ATOM 664 C CA . PRO A 1 91 ? 30.254 9.542 -2.012 1.00 65.62 91 PRO A CA 1
ATOM 665 C C . PRO A 1 91 ? 31.680 10.132 -2.152 1.00 65.62 91 PRO A C 1
ATOM 667 O O . PRO A 1 91 ? 32.559 9.841 -1.332 1.00 65.62 91 PRO A O 1
ATOM 670 N N . PRO A 1 92 ? 31.938 10.969 -3.179 1.00 70.25 92 PRO A N 1
ATOM 671 C CA . PRO A 1 92 ? 33.228 11.643 -3.345 1.00 70.25 92 PRO A CA 1
ATOM 672 C C . PRO A 1 92 ? 33.595 12.451 -2.096 1.00 70.25 92 PRO A C 1
ATOM 674 O O . PRO A 1 92 ? 32.739 13.121 -1.517 1.00 70.25 92 PRO A O 1
ATOM 677 N N . LEU A 1 93 ? 34.859 12.376 -1.671 1.00 68.06 93 LEU A N 1
ATOM 678 C CA . LEU A 1 93 ? 35.404 13.064 -0.485 1.00 68.06 93 LEU A CA 1
ATOM 679 C C . LEU A 1 93 ? 34.637 12.846 0.833 1.00 68.06 93 LEU A C 1
ATOM 681 O O . LEU A 1 93 ? 34.899 13.543 1.817 1.00 68.06 93 LEU A O 1
ATOM 685 N N . SER A 1 94 ? 33.719 11.880 0.891 1.00 72.06 94 SER A N 1
ATOM 686 C CA . SER A 1 94 ? 32.914 11.615 2.078 1.00 72.06 94 SER A CA 1
ATOM 687 C C . SER A 1 94 ? 33.465 10.444 2.894 1.00 72.06 94 SER A C 1
ATOM 689 O O . SER A 1 94 ? 34.489 9.832 2.571 1.00 72.06 94 SER A O 1
ATOM 691 N N . HIS A 1 95 ? 32.794 10.148 4.003 1.00 80.62 95 HIS A N 1
ATOM 692 C CA . HIS A 1 95 ? 33.096 9.007 4.849 1.00 80.62 95 HIS A CA 1
ATOM 693 C C . HIS A 1 95 ? 31.835 8.187 5.123 1.00 80.62 95 HIS A C 1
ATOM 695 O O . HIS A 1 95 ? 30.725 8.715 5.153 1.00 80.62 95 HIS A O 1
ATOM 701 N N . LEU A 1 96 ? 32.022 6.888 5.338 1.00 78.81 96 LEU A N 1
ATOM 702 C CA . LEU A 1 96 ? 30.982 5.940 5.707 1.00 78.81 96 LEU A CA 1
ATOM 703 C C . LEU A 1 96 ? 31.443 5.120 6.909 1.00 78.81 96 LEU A C 1
ATOM 705 O O . LEU A 1 96 ? 32.575 4.640 6.951 1.00 78.81 96 LEU A O 1
ATOM 709 N N . THR A 1 97 ? 30.546 4.908 7.865 1.00 81.94 97 THR A N 1
ATOM 710 C CA . THR A 1 97 ? 30.823 4.079 9.038 1.00 81.94 97 THR A CA 1
ATOM 711 C C . THR A 1 97 ? 30.374 2.642 8.798 1.00 81.94 97 THR A C 1
ATOM 713 O O . THR A 1 97 ? 29.191 2.369 8.604 1.00 81.94 97 THR A O 1
ATOM 716 N N . LEU A 1 98 ? 31.324 1.715 8.857 1.00 83.19 98 LEU A N 1
ATOM 717 C CA . LEU A 1 98 ? 31.101 0.275 8.841 1.00 83.19 98 LEU A CA 1
ATOM 718 C C . LEU A 1 98 ? 31.078 -0.247 10.274 1.00 83.19 98 LEU A C 1
ATOM 720 O O . LEU A 1 98 ? 31.916 0.119 11.096 1.00 83.19 98 LEU A O 1
ATOM 724 N N . ARG A 1 99 ? 30.150 -1.150 10.575 1.00 84.88 99 ARG A N 1
ATOM 725 C CA . ARG A 1 99 ? 30.068 -1.821 11.868 1.00 84.88 99 ARG A CA 1
ATOM 726 C C . ARG A 1 99 ? 30.573 -3.246 11.742 1.00 84.88 99 ARG A C 1
ATOM 728 O O . ARG A 1 99 ? 29.956 -4.057 11.051 1.00 84.88 99 ARG A O 1
ATOM 735 N N . ILE A 1 100 ? 31.654 -3.558 12.449 1.00 88.69 100 ILE A N 1
ATOM 736 C CA . ILE A 1 100 ? 32.105 -4.936 12.635 1.00 88.69 100 ILE A CA 1
ATOM 737 C C . ILE A 1 100 ? 31.476 -5.454 13.925 1.00 88.69 100 ILE A C 1
ATOM 739 O O . ILE A 1 100 ? 31.534 -4.810 14.976 1.00 88.69 100 ILE A O 1
ATOM 743 N N . ILE A 1 101 ? 30.817 -6.602 13.830 1.00 87.62 101 ILE A N 1
ATOM 744 C CA . ILE A 1 101 ? 30.080 -7.226 14.923 1.00 87.62 101 ILE A CA 1
ATOM 745 C C . ILE A 1 101 ? 30.688 -8.603 15.154 1.00 87.62 101 ILE A C 1
ATOM 747 O O . ILE A 1 101 ? 30.543 -9.494 14.317 1.00 87.62 101 ILE A O 1
ATOM 751 N N . LEU A 1 102 ? 31.332 -8.788 16.299 1.00 88.19 102 LEU A N 1
ATOM 752 C CA . LEU A 1 102 ? 31.722 -10.101 16.793 1.00 88.19 102 LEU A CA 1
ATOM 753 C C . LEU A 1 102 ? 30.492 -10.749 17.441 1.00 88.19 102 LEU A C 1
ATOM 755 O O . LEU A 1 102 ? 29.864 -10.173 18.337 1.00 88.19 102 LEU A O 1
ATOM 759 N N . LYS A 1 103 ? 30.109 -11.929 16.949 1.00 88.25 103 LYS A N 1
ATOM 760 C CA . LYS A 1 103 ? 29.024 -12.726 17.537 1.00 88.25 103 LYS A CA 1
ATOM 761 C C . LYS A 1 103 ? 29.408 -13.166 18.959 1.00 88.25 103 LYS A C 1
ATOM 763 O O . LYS A 1 103 ? 30.605 -13.252 19.240 1.00 88.25 103 LYS A O 1
ATOM 768 N N . PRO A 1 104 ? 28.434 -13.472 19.838 1.00 88.69 104 PRO A N 1
ATOM 769 C CA . PRO A 1 104 ? 28.722 -13.998 21.171 1.00 88.69 104 PRO A CA 1
ATOM 770 C C . PRO A 1 104 ? 29.687 -15.179 21.082 1.00 88.69 104 PRO A C 1
ATOM 772 O O . PRO A 1 104 ? 29.516 -16.040 20.220 1.00 88.69 104 PRO A O 1
ATOM 775 N N . GLN A 1 105 ? 30.732 -15.158 21.906 1.00 84.25 105 GLN A N 1
ATOM 776 C CA . GLN A 1 105 ? 31.676 -16.264 22.032 1.00 84.25 105 GLN A CA 1
ATOM 777 C C . GLN A 1 105 ? 31.494 -16.879 23.417 1.00 84.25 105 GLN A C 1
ATOM 779 O O . GLN A 1 105 ? 31.535 -16.147 24.409 1.00 84.25 105 GLN A O 1
ATOM 784 N N . ASP A 1 106 ? 31.329 -18.199 23.458 1.00 85.00 106 ASP A N 1
ATOM 785 C CA . ASP A 1 106 ? 31.122 -18.960 24.699 1.00 85.00 106 ASP A CA 1
ATOM 786 C C . ASP A 1 106 ? 32.420 -19.151 25.492 1.00 85.00 106 ASP A C 1
ATOM 788 O O . ASP A 1 106 ? 32.411 -19.459 26.682 1.00 85.00 106 ASP A O 1
ATOM 792 N N . GLN A 1 107 ? 33.561 -18.954 24.828 1.00 83.62 107 GLN A N 1
ATOM 793 C CA . GLN A 1 107 ? 34.895 -19.087 25.398 1.00 83.62 107 GLN A CA 1
ATOM 794 C C . GLN A 1 107 ? 35.783 -17.929 24.941 1.00 83.62 107 GLN A C 1
ATOM 796 O O . GLN A 1 107 ? 35.573 -17.338 23.878 1.00 83.62 107 GLN A O 1
ATOM 801 N N . ILE A 1 108 ? 36.798 -17.615 25.745 1.00 79.00 108 ILE A N 1
ATOM 802 C CA . ILE A 1 108 ? 37.834 -16.652 25.367 1.00 79.00 108 ILE A CA 1
ATOM 803 C C . ILE A 1 108 ? 38.633 -17.265 24.205 1.00 79.00 108 ILE A C 1
ATOM 805 O O . ILE A 1 108 ? 39.166 -18.365 24.364 1.00 79.00 108 ILE A O 1
ATOM 809 N N . PRO A 1 109 ? 38.732 -16.599 23.037 1.00 73.38 109 PRO A N 1
ATOM 810 C CA . PRO A 1 109 ? 39.521 -17.118 21.929 1.00 73.38 109 PRO A CA 1
ATOM 811 C C . PRO A 1 109 ? 40.983 -17.334 22.348 1.00 73.38 109 PRO A C 1
ATOM 813 O O . PRO A 1 109 ? 41.544 -16.480 23.035 1.00 73.38 109 PRO A O 1
ATOM 816 N N . PRO A 1 110 ? 41.650 -18.403 21.880 1.00 73.56 110 PRO A N 1
ATOM 817 C CA . PRO A 1 110 ? 43.040 -18.693 22.250 1.00 73.56 110 PRO A CA 1
ATOM 818 C C . PRO A 1 110 ? 44.020 -17.606 21.784 1.00 73.56 110 PRO A C 1
ATOM 820 O O . PRO A 1 110 ? 45.126 -17.493 22.293 1.00 73.56 110 PRO A O 1
ATOM 823 N N . THR A 1 111 ? 43.604 -16.784 20.822 1.00 70.56 111 THR A N 1
ATOM 824 C CA . THR A 1 111 ? 44.355 -15.643 20.298 1.00 70.56 111 THR A CA 1
ATOM 825 C C . THR A 1 111 ? 44.057 -14.337 21.047 1.00 70.56 111 THR A C 1
ATOM 827 O O . THR A 1 111 ? 44.414 -13.269 20.569 1.00 70.56 111 THR A O 1
ATOM 830 N N . PHE A 1 112 ? 43.364 -14.353 22.189 1.00 71.25 112 PHE A N 1
ATOM 831 C CA . PHE A 1 112 ? 43.111 -13.135 22.965 1.00 71.25 112 PHE A CA 1
ATOM 832 C C . PHE A 1 112 ? 44.435 -12.529 23.483 1.00 71.25 112 PHE A C 1
ATOM 834 O O . PHE A 1 112 ? 45.277 -13.269 23.987 1.00 71.25 112 PHE A O 1
ATOM 841 N N . PRO A 1 113 ? 44.652 -11.201 23.389 1.00 70.62 113 PRO A N 1
ATOM 842 C CA . PRO A 1 113 ? 43.702 -10.159 22.986 1.00 70.62 113 PRO A CA 1
ATOM 843 C C . PRO A 1 113 ? 43.688 -9.811 21.483 1.00 70.62 113 PRO A C 1
ATOM 845 O O . PRO A 1 113 ? 42.900 -8.956 21.086 1.00 70.62 113 PRO A O 1
ATOM 848 N N . ARG A 1 114 ? 44.526 -10.429 20.633 1.00 76.00 114 ARG A N 1
ATOM 849 C CA . ARG A 1 114 ? 44.633 -10.102 19.195 1.00 76.00 114 ARG A CA 1
ATOM 850 C C . ARG A 1 114 ? 44.458 -11.315 18.286 1.00 76.00 114 ARG A C 1
ATOM 852 O O . ARG A 1 114 ? 45.311 -12.196 18.224 1.00 76.00 114 ARG A O 1
ATOM 859 N N . SER A 1 115 ? 43.414 -11.303 17.467 1.00 75.25 115 SER A N 1
ATOM 860 C CA . SER A 1 115 ? 43.247 -12.328 16.439 1.00 75.25 115 SER A CA 1
ATOM 861 C C . SER A 1 115 ? 44.100 -12.039 15.202 1.00 75.25 115 SER A C 1
ATOM 863 O O . SER A 1 115 ? 43.764 -11.179 14.395 1.00 75.25 115 SER A O 1
ATOM 865 N N . LEU A 1 116 ? 45.211 -12.764 15.044 1.00 68.94 116 LEU A N 1
ATOM 866 C CA . LEU A 1 116 ? 46.130 -12.610 13.903 1.00 68.94 116 LEU A CA 1
ATOM 867 C C . LEU A 1 116 ? 45.621 -13.285 12.612 1.00 68.94 116 LEU A C 1
ATOM 869 O O . LEU A 1 116 ? 46.093 -12.978 11.514 1.00 68.94 116 LEU A O 1
ATOM 873 N N . SER A 1 117 ? 44.660 -14.204 12.737 1.00 74.31 117 SER A N 1
ATOM 874 C CA . SER A 1 117 ? 44.082 -14.969 11.622 1.00 74.31 117 SER A CA 1
ATOM 875 C C . SER A 1 117 ? 42.813 -14.332 11.047 1.00 74.31 117 SER A C 1
ATOM 877 O O . SER A 1 117 ? 42.465 -14.576 9.888 1.00 74.31 117 SER A O 1
ATOM 879 N N . ASP A 1 118 ? 42.122 -13.506 11.834 1.00 83.06 118 ASP A N 1
ATOM 880 C CA . ASP A 1 118 ? 40.892 -12.847 11.406 1.00 83.06 118 ASP A CA 1
ATOM 881 C C . ASP A 1 118 ? 41.228 -11.576 10.617 1.00 83.06 118 ASP A C 1
ATOM 883 O O . ASP A 1 118 ? 41.838 -10.640 11.130 1.00 83.06 118 ASP A O 1
ATOM 887 N N . ARG A 1 119 ? 40.842 -11.547 9.340 1.00 83.25 119 ARG A N 1
ATOM 888 C CA . ARG A 1 119 ? 41.129 -10.445 8.417 1.00 83.25 119 ARG A CA 1
ATOM 889 C C . ARG A 1 119 ? 39.850 -9.950 7.765 1.00 83.25 119 ARG A C 1
ATOM 891 O O . ARG A 1 119 ? 38.950 -10.735 7.461 1.00 83.25 119 ARG A O 1
ATOM 898 N N . PHE A 1 120 ? 39.814 -8.648 7.501 1.00 83.12 120 PHE A N 1
ATOM 899 C CA . PHE A 1 120 ? 38.771 -7.998 6.718 1.00 83.12 120 PHE A CA 1
ATOM 900 C C . PHE A 1 120 ? 39.390 -7.449 5.437 1.00 83.12 120 PHE A C 1
ATOM 902 O O . PHE A 1 120 ? 40.280 -6.604 5.484 1.00 83.12 120 PHE A O 1
ATOM 909 N N . LEU A 1 121 ? 38.933 -7.948 4.294 1.00 82.88 121 LEU A N 1
ATOM 910 C CA . LEU A 1 121 ? 39.323 -7.457 2.982 1.00 82.88 121 LEU A CA 1
ATOM 911 C C . LEU A 1 121 ? 38.266 -6.472 2.492 1.00 82.88 121 LEU A C 1
ATOM 913 O O . LEU A 1 121 ? 37.100 -6.841 2.353 1.00 82.88 121 LEU A O 1
ATOM 917 N N . ILE A 1 122 ? 38.682 -5.243 2.197 1.00 81.38 122 ILE A N 1
ATOM 918 C CA . ILE A 1 122 ? 37.831 -4.236 1.564 1.00 81.38 122 ILE A CA 1
ATOM 919 C C . ILE A 1 122 ? 38.259 -4.117 0.111 1.00 81.38 122 ILE A C 1
ATOM 921 O O . ILE A 1 122 ? 39.392 -3.744 -0.181 1.00 81.38 122 ILE A O 1
ATOM 925 N N . ARG A 1 123 ? 37.347 -4.448 -0.798 1.00 76.69 123 ARG A N 1
ATOM 926 C CA . ARG A 1 123 ? 37.515 -4.191 -2.228 1.00 76.69 123 ARG A CA 1
ATOM 927 C C . ARG A 1 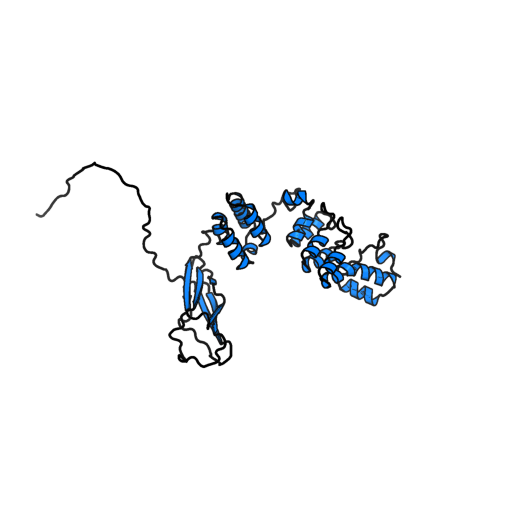123 ? 36.794 -2.899 -2.555 1.00 76.69 123 ARG A C 1
ATOM 929 O O . ARG A 1 123 ? 35.627 -2.772 -2.189 1.00 76.69 123 ARG A O 1
ATOM 936 N N . ALA A 1 124 ? 37.478 -1.981 -3.221 1.00 73.50 124 ALA A N 1
ATOM 937 C CA . ALA A 1 124 ? 36.928 -0.706 -3.648 1.00 73.50 124 ALA A CA 1
ATOM 938 C C . ALA A 1 124 ? 37.162 -0.511 -5.146 1.00 73.50 124 ALA A C 1
ATOM 940 O O . ALA A 1 124 ? 38.201 -0.921 -5.661 1.00 73.50 124 ALA A O 1
ATOM 941 N N . ALA A 1 125 ? 36.193 0.086 -5.830 1.00 68.94 125 ALA A N 1
ATOM 942 C CA . ALA A 1 125 ? 36.274 0.380 -7.256 1.00 68.94 125 ALA A CA 1
ATOM 943 C C . ALA A 1 125 ? 35.604 1.728 -7.561 1.00 68.94 125 ALA A C 1
ATOM 945 O O . ALA A 1 125 ? 34.647 2.091 -6.860 1.00 68.94 125 ALA A O 1
ATOM 946 N N . PRO A 1 126 ? 36.068 2.469 -8.588 1.00 54.84 126 PRO A N 1
ATOM 947 C CA . PRO A 1 126 ? 35.422 3.704 -9.006 1.00 54.84 126 PRO A CA 1
ATOM 948 C C . PRO A 1 126 ? 33.965 3.409 -9.349 1.00 54.84 126 PRO A C 1
ATOM 950 O O . PRO A 1 126 ? 33.679 2.500 -10.125 1.00 54.84 126 PRO A O 1
ATOM 953 N N . PHE A 1 127 ? 33.043 4.168 -8.772 1.00 52.69 127 PHE A N 1
ATOM 954 C CA . PHE A 1 127 ? 31.645 4.154 -9.175 1.00 52.69 127 PHE A CA 1
ATOM 955 C C . PHE A 1 127 ? 31.458 5.317 -10.150 1.00 52.69 127 PHE A C 1
ATOM 957 O O . PHE A 1 127 ? 31.224 6.455 -9.752 1.00 52.69 127 PHE A O 1
ATOM 964 N N . HIS A 1 128 ? 31.674 5.058 -11.440 1.00 46.56 128 HIS A N 1
ATOM 965 C CA . HIS A 1 128 ? 31.386 6.041 -12.481 1.00 46.56 128 HIS A CA 1
ATOM 966 C C . HIS A 1 128 ? 29.876 6.092 -12.706 1.00 46.56 128 HIS A C 1
ATOM 968 O O . HIS A 1 128 ? 29.271 5.089 -13.077 1.00 46.56 128 HIS A O 1
ATOM 974 N N . LEU A 1 129 ? 29.279 7.270 -12.501 1.00 41.59 129 LEU A N 1
ATOM 975 C CA . LEU A 1 129 ? 27.875 7.515 -12.844 1.00 41.59 129 LEU A CA 1
ATOM 976 C C . LEU A 1 129 ? 27.605 7.454 -14.361 1.00 41.59 129 LEU A C 1
ATOM 978 O O . LEU A 1 129 ? 26.445 7.379 -14.745 1.00 41.59 129 LEU A O 1
ATOM 982 N N . ASP A 1 130 ? 28.647 7.404 -15.199 1.00 31.19 130 ASP A N 1
ATOM 983 C CA . ASP A 1 130 ? 28.526 7.288 -16.661 1.00 31.19 130 ASP A CA 1
ATOM 984 C C . ASP A 1 130 ? 28.550 5.848 -17.192 1.00 31.19 130 ASP A C 1
ATOM 986 O O . ASP A 1 130 ? 28.286 5.612 -18.369 1.00 31.19 130 ASP A O 1
ATOM 990 N N . SER A 1 131 ? 28.791 4.851 -16.339 1.00 34.38 131 SER A N 1
ATOM 991 C CA . SER A 1 131 ? 28.468 3.464 -16.670 1.00 34.38 131 SER A CA 1
ATOM 992 C C . SER A 1 131 ? 27.230 3.083 -15.881 1.00 34.38 131 SER A C 1
ATOM 994 O O . SER A 1 131 ? 27.335 2.701 -14.717 1.00 34.38 131 SER A O 1
ATOM 996 N N . ALA A 1 132 ? 26.086 3.286 -16.539 1.00 40.47 132 ALA A N 1
ATOM 997 C CA . ALA A 1 132 ? 24.782 2.686 -16.303 1.00 40.47 132 ALA A CA 1
ATOM 998 C C . ALA A 1 132 ? 24.638 2.020 -14.933 1.00 40.47 132 ALA A C 1
ATOM 1000 O O . ALA A 1 132 ? 25.229 0.972 -14.666 1.00 40.47 132 ALA A O 1
ATOM 1001 N N . GLN A 1 133 ? 23.791 2.625 -14.099 1.00 53.28 133 GLN A N 1
ATOM 1002 C CA . GLN A 1 133 ? 23.280 2.052 -12.861 1.00 53.28 133 GLN A CA 1
ATOM 1003 C C . GLN A 1 133 ? 23.212 0.515 -12.958 1.00 53.28 133 GLN A C 1
ATOM 1005 O O . GLN A 1 133 ? 22.761 0.003 -13.979 1.00 53.28 133 GLN A O 1
ATOM 1010 N N . PRO A 1 134 ? 23.647 -0.260 -11.952 1.00 48.00 134 PRO A N 1
ATOM 1011 C CA . PRO A 1 134 ? 23.824 -1.712 -12.087 1.00 48.00 134 PRO A CA 1
ATOM 1012 C C . PRO A 1 134 ? 22.558 -2.456 -12.542 1.00 48.00 134 PRO A C 1
ATOM 1014 O O . PRO A 1 134 ? 22.658 -3.520 -13.144 1.00 48.00 134 PRO A O 1
ATOM 1017 N N . HIS A 1 135 ? 21.375 -1.880 -12.309 1.00 51.84 135 HIS A N 1
ATOM 1018 C CA . HIS A 1 135 ? 20.124 -2.349 -12.894 1.00 51.84 135 HIS A CA 1
ATOM 1019 C C . HIS A 1 135 ? 19.997 -2.013 -14.392 1.00 51.84 135 HIS A C 1
ATOM 1021 O O . HIS A 1 135 ? 19.598 -2.885 -15.137 1.00 51.84 135 HIS A O 1
ATOM 1027 N N . SER A 1 136 ? 20.399 -0.830 -14.863 1.00 49.31 136 SER A N 1
ATOM 1028 C CA . SER A 1 136 ? 20.457 -0.454 -16.287 1.00 49.31 136 SER A CA 1
ATOM 1029 C C . SER A 1 136 ? 21.455 -1.286 -17.095 1.00 49.31 136 SER A C 1
ATOM 1031 O O . SER A 1 136 ? 21.108 -1.743 -18.178 1.00 49.31 136 SER A O 1
ATOM 1033 N N . HIS A 1 137 ? 22.650 -1.589 -16.572 1.00 53.00 137 HIS A N 1
ATOM 1034 C CA . HIS A 1 137 ? 23.582 -2.490 -17.267 1.00 53.00 137 HIS A CA 1
ATOM 1035 C C . HIS A 1 137 ? 23.051 -3.932 -17.331 1.00 53.00 137 HIS A C 1
ATOM 1037 O O . HIS A 1 137 ? 23.033 -4.524 -18.405 1.00 53.00 137 HIS A O 1
ATOM 1043 N N . ALA A 1 138 ? 22.541 -4.474 -16.216 1.00 53.78 138 ALA A N 1
ATOM 1044 C CA . ALA A 1 138 ? 21.932 -5.809 -16.194 1.00 53.78 138 ALA A CA 1
ATOM 1045 C C . ALA A 1 138 ? 20.692 -5.902 -17.105 1.00 53.78 138 ALA A C 1
ATOM 1047 O O . ALA A 1 138 ? 20.512 -6.897 -17.804 1.00 53.78 138 ALA A O 1
ATOM 1048 N N . VAL A 1 139 ? 19.891 -4.833 -17.151 1.00 56.28 139 VAL A N 1
ATOM 1049 C CA . VAL A 1 139 ? 18.765 -4.672 -18.076 1.00 56.28 139 VAL A CA 1
ATOM 1050 C C . VAL A 1 139 ? 19.251 -4.626 -19.524 1.00 56.28 139 VAL A C 1
ATOM 1052 O O . VAL A 1 139 ? 18.762 -5.397 -20.335 1.00 56.28 139 VAL A O 1
ATOM 1055 N N . THR A 1 140 ? 20.252 -3.806 -19.852 1.00 53.72 140 THR A N 1
ATOM 1056 C CA . THR A 1 140 ? 20.809 -3.689 -21.217 1.00 53.72 140 THR A CA 1
ATOM 1057 C C . THR A 1 140 ? 21.401 -5.015 -21.707 1.00 53.72 140 THR A C 1
ATOM 1059 O O . THR A 1 140 ? 21.372 -5.305 -22.898 1.00 53.72 140 THR A O 1
ATOM 1062 N N . CYS A 1 141 ? 21.912 -5.845 -20.795 1.00 57.19 141 CYS A N 1
ATOM 1063 C CA . CYS A 1 141 ? 22.426 -7.179 -21.103 1.00 57.19 141 CYS A CA 1
ATOM 1064 C C . CYS A 1 141 ? 21.346 -8.278 -21.150 1.00 57.19 141 CYS A C 1
ATOM 1066 O O . CYS A 1 141 ? 21.678 -9.419 -21.467 1.00 57.19 141 CYS A O 1
ATOM 1068 N N . GLY A 1 142 ? 20.080 -7.974 -20.840 1.00 57.59 142 GLY A N 1
ATOM 1069 C CA . GLY A 1 142 ? 18.998 -8.963 -20.856 1.00 57.59 142 GLY A CA 1
ATOM 1070 C C . GLY A 1 142 ? 19.009 -9.961 -19.691 1.00 57.59 142 GLY A C 1
ATOM 1071 O O . GLY A 1 142 ? 18.339 -10.989 -19.771 1.00 57.59 142 GLY A O 1
ATOM 1072 N N . ASP A 1 143 ? 19.768 -9.709 -18.619 1.00 65.75 143 ASP A N 1
ATOM 1073 C CA . ASP A 1 143 ? 19.956 -10.671 -17.524 1.00 65.75 143 ASP A CA 1
ATOM 1074 C C . ASP A 1 143 ? 18.858 -10.539 -16.453 1.00 65.75 143 ASP A C 1
ATOM 1076 O O . ASP A 1 143 ? 18.994 -9.840 -15.441 1.00 65.75 143 ASP A O 1
ATOM 1080 N N . PHE A 1 144 ? 17.750 -11.243 -16.688 1.00 62.28 144 PHE A N 1
ATOM 1081 C CA . PHE A 1 144 ? 16.565 -11.243 -15.827 1.00 62.28 144 PHE A CA 1
ATOM 1082 C C . PHE A 1 144 ? 16.863 -11.626 -14.366 1.00 62.28 144 PHE A C 1
ATOM 1084 O O . PHE A 1 144 ? 16.391 -10.971 -13.430 1.00 62.28 144 PHE A O 1
ATOM 1091 N N . GLU A 1 145 ? 17.662 -12.671 -14.133 1.00 58.69 145 GLU A N 1
ATOM 1092 C CA . GLU A 1 145 ? 17.943 -13.152 -12.775 1.00 58.69 145 GLU A CA 1
ATOM 1093 C C . GLU A 1 145 ? 18.906 -12.219 -12.027 1.00 58.69 145 GLU A C 1
ATOM 1095 O O . GLU A 1 145 ? 18.775 -12.042 -10.808 1.00 58.69 145 GLU A O 1
ATOM 1100 N N . ALA A 1 146 ? 19.821 -11.539 -12.726 1.00 61.00 146 ALA A N 1
ATOM 1101 C CA . ALA A 1 146 ? 20.615 -10.469 -12.126 1.00 61.00 146 ALA A CA 1
ATOM 1102 C C . ALA A 1 146 ? 19.738 -9.281 -11.703 1.00 61.00 146 ALA A C 1
ATOM 1104 O O . ALA A 1 146 ? 19.839 -8.835 -10.555 1.00 61.00 146 ALA A O 1
ATOM 1105 N N . VAL A 1 147 ? 18.829 -8.817 -12.569 1.00 61.19 147 VAL A N 1
ATOM 1106 C CA . VAL A 1 147 ? 17.899 -7.709 -12.271 1.00 61.19 147 VAL A CA 1
ATOM 1107 C C . VAL A 1 147 ? 17.004 -8.050 -11.074 1.00 61.19 147 VAL A C 1
ATOM 1109 O O . VAL A 1 147 ? 16.898 -7.268 -10.126 1.00 61.19 147 VAL A O 1
ATOM 1112 N N . LYS A 1 148 ? 16.460 -9.267 -11.033 1.00 58.03 148 LYS A N 1
ATOM 1113 C CA . LYS A 1 148 ? 15.638 -9.778 -9.923 1.00 58.03 148 LYS A CA 1
ATOM 1114 C C . LYS A 1 148 ? 16.401 -9.837 -8.605 1.00 58.03 148 LYS A C 1
ATOM 1116 O O . LYS A 1 148 ? 15.866 -9.475 -7.555 1.00 58.03 148 LYS A O 1
ATOM 1121 N N . ASN A 1 149 ? 17.663 -10.261 -8.640 1.00 59.09 149 ASN A N 1
ATOM 1122 C CA . ASN A 1 149 ? 18.522 -10.299 -7.458 1.00 59.09 149 ASN A CA 1
ATOM 1123 C C . ASN A 1 149 ? 18.920 -8.898 -6.972 1.00 59.09 149 ASN A C 1
ATOM 1125 O O . ASN A 1 149 ? 19.008 -8.684 -5.759 1.00 59.09 149 ASN A O 1
ATOM 1129 N N . ILE A 1 150 ? 19.126 -7.946 -7.885 1.00 61.88 150 ILE A N 1
ATOM 1130 C CA . ILE A 1 150 ? 19.400 -6.538 -7.561 1.00 61.88 150 ILE A CA 1
ATOM 1131 C C . ILE A 1 150 ? 18.177 -5.909 -6.886 1.00 61.88 150 ILE A C 1
ATOM 1133 O O . ILE A 1 150 ? 18.310 -5.350 -5.798 1.00 61.88 150 ILE A O 1
ATOM 1137 N N . ILE A 1 151 ? 16.985 -6.092 -7.457 1.00 61.62 151 ILE A N 1
ATOM 1138 C CA . ILE A 1 151 ? 15.707 -5.613 -6.905 1.00 61.62 151 ILE A CA 1
ATOM 1139 C C . ILE A 1 151 ? 15.442 -6.197 -5.514 1.00 61.62 151 ILE A C 1
ATOM 1141 O O . ILE A 1 151 ? 15.119 -5.465 -4.578 1.00 61.62 151 ILE A O 1
ATOM 1145 N N . LYS A 1 152 ? 15.634 -7.513 -5.339 1.00 59.09 152 LYS A N 1
ATOM 1146 C CA . LYS A 1 152 ? 15.456 -8.174 -4.035 1.00 59.09 152 LYS A CA 1
ATOM 1147 C C . LYS A 1 152 ? 16.393 -7.625 -2.959 1.00 59.09 152 LYS A C 1
ATOM 1149 O O . LYS A 1 152 ? 16.014 -7.586 -1.791 1.00 59.09 152 LYS A O 1
ATOM 1154 N N . ARG A 1 153 ? 17.619 -7.237 -3.325 1.00 52.34 153 ARG A N 1
ATOM 1155 C CA . ARG A 1 153 ? 18.634 -6.737 -2.380 1.00 52.34 153 ARG A CA 1
ATOM 1156 C C . ARG A 1 153 ? 18.527 -5.236 -2.128 1.00 52.34 153 ARG A C 1
ATOM 1158 O O . ARG A 1 153 ? 18.884 -4.786 -1.040 1.00 52.34 153 ARG A O 1
ATOM 1165 N N . HIS A 1 154 ? 18.046 -4.473 -3.104 1.00 56.75 154 HIS A N 1
ATOM 1166 C CA . HIS A 1 154 ? 17.995 -3.014 -3.078 1.00 56.75 154 HIS A CA 1
ATOM 1167 C C . HIS A 1 154 ? 16.621 -2.514 -3.530 1.00 56.75 154 HIS A C 1
ATOM 1169 O O . HIS A 1 154 ? 16.485 -1.856 -4.556 1.00 56.75 154 HIS A O 1
ATOM 1175 N N . LYS A 1 155 ? 15.597 -2.805 -2.719 1.00 51.94 155 LYS A N 1
ATOM 1176 C CA . LYS A 1 155 ? 14.190 -2.458 -2.986 1.00 51.94 155 LYS A CA 1
ATOM 1177 C C . LYS A 1 155 ? 13.945 -0.947 -3.174 1.00 51.94 155 LYS A C 1
ATOM 1179 O O . LYS A 1 155 ? 12.942 -0.574 -3.759 1.00 51.94 155 LYS A O 1
ATOM 1184 N N . SER A 1 156 ? 14.858 -0.089 -2.704 1.00 52.72 156 SER A N 1
ATOM 1185 C CA . SER A 1 156 ? 14.814 1.373 -2.865 1.00 52.72 156 SER A CA 1
ATOM 1186 C C . SER A 1 156 ? 15.492 1.891 -4.139 1.00 52.72 156 SER A C 1
ATOM 1188 O O . SER A 1 156 ? 15.271 3.036 -4.510 1.00 52.72 156 SER A O 1
ATOM 1190 N N . ALA A 1 157 ? 16.292 1.073 -4.835 1.00 56.12 157 ALA A N 1
ATOM 1191 C CA . ALA A 1 157 ? 17.130 1.542 -5.943 1.00 56.12 157 ALA A CA 1
ATOM 1192 C C . ALA A 1 157 ? 16.334 2.076 -7.144 1.00 56.12 157 ALA A C 1
ATOM 1194 O O . ALA A 1 157 ? 16.885 2.831 -7.937 1.00 56.12 157 ALA A O 1
ATOM 1195 N N . LEU A 1 158 ? 15.063 1.682 -7.278 1.00 55.62 158 LEU A N 1
ATOM 1196 C CA . LEU A 1 158 ? 14.169 2.156 -8.336 1.00 55.62 158 LEU A CA 1
ATOM 1197 C C . LEU A 1 158 ? 13.271 3.324 -7.901 1.00 55.62 158 LEU A C 1
ATOM 1199 O O . LEU A 1 158 ? 12.711 4.001 -8.758 1.00 55.62 158 LEU A O 1
ATOM 1203 N N . TYR A 1 159 ? 13.148 3.581 -6.592 1.00 53.22 159 TYR A N 1
ATOM 1204 C CA . TYR A 1 159 ? 12.393 4.727 -6.067 1.00 53.22 159 TYR A CA 1
ATOM 1205 C C . TYR A 1 159 ? 13.146 6.046 -6.254 1.00 53.22 159 TYR A C 1
ATOM 1207 O O . TYR A 1 159 ? 12.509 7.085 -6.421 1.00 53.22 159 TYR A O 1
ATOM 1215 N N . ASP A 1 160 ? 14.480 5.986 -6.240 1.00 52.56 160 ASP A N 1
ATOM 1216 C CA . ASP A 1 160 ? 15.364 7.148 -6.378 1.00 52.56 160 ASP A CA 1
ATOM 1217 C C . ASP A 1 160 ? 15.596 7.554 -7.846 1.00 52.56 160 ASP A C 1
ATOM 1219 O O . ASP A 1 160 ? 16.267 8.551 -8.112 1.00 52.56 160 ASP A O 1
ATOM 1223 N N . LEU A 1 161 ? 15.053 6.795 -8.806 1.00 55.28 161 LEU A N 1
ATOM 1224 C CA . LEU A 1 161 ? 15.193 7.087 -10.230 1.00 55.28 161 LEU A CA 1
ATOM 1225 C C . LEU A 1 161 ? 14.343 8.284 -10.635 1.00 55.28 161 LEU A C 1
ATOM 1227 O O . LEU A 1 161 ? 13.148 8.359 -10.333 1.00 55.28 161 LEU A O 1
ATOM 1231 N N . SER A 1 162 ? 14.953 9.200 -11.384 1.00 52.12 162 SER A N 1
ATOM 1232 C CA . SER A 1 162 ? 14.205 10.280 -12.004 1.00 52.12 162 SER A CA 1
ATOM 1233 C C . SER A 1 162 ? 13.273 9.728 -13.097 1.00 52.12 162 SER A C 1
ATOM 1235 O O . SER A 1 162 ? 13.568 8.708 -13.729 1.00 52.12 162 SER A O 1
ATOM 1237 N N . PRO A 1 163 ? 12.164 10.424 -13.399 1.00 52.59 163 PRO A N 1
ATOM 1238 C CA . PRO A 1 163 ? 11.205 9.981 -14.409 1.00 52.59 163 PRO A CA 1
ATOM 1239 C C . PRO A 1 163 ? 11.820 9.744 -15.798 1.00 52.59 163 PRO A C 1
ATOM 1241 O O . PRO A 1 163 ? 11.410 8.832 -16.510 1.00 52.59 163 PRO A O 1
ATOM 1244 N N . LYS A 1 164 ? 12.839 10.537 -16.162 1.00 48.84 164 LYS A N 1
ATOM 1245 C CA . LYS A 1 164 ? 13.5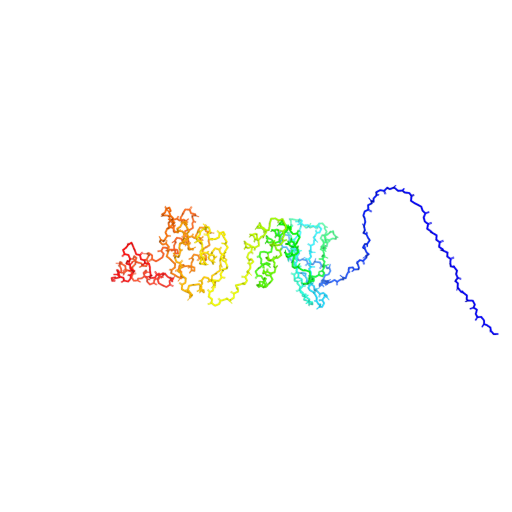67 10.430 -17.437 1.00 48.84 164 LYS A CA 1
ATOM 1246 C C . LYS A 1 164 ? 14.474 9.199 -17.493 1.00 48.84 164 LYS A C 1
ATOM 1248 O O . LYS A 1 164 ? 14.647 8.604 -18.557 1.00 48.84 164 LYS A O 1
ATOM 1253 N N . GLU A 1 165 ? 15.056 8.814 -16.360 1.00 53.22 165 GLU A N 1
ATOM 1254 C CA . GLU A 1 165 ? 15.876 7.604 -16.246 1.00 53.22 165 GLU A CA 1
ATOM 1255 C C . GLU A 1 165 ? 15.000 6.352 -16.293 1.00 53.22 165 GLU A C 1
ATOM 1257 O O . GLU A 1 165 ? 15.337 5.404 -16.997 1.00 53.22 165 GLU A O 1
ATOM 1262 N N . ALA A 1 166 ? 13.841 6.380 -15.630 1.00 54.91 166 ALA A N 1
ATOM 1263 C CA . ALA A 1 166 ? 12.857 5.303 -15.685 1.00 54.91 166 ALA A CA 1
ATOM 1264 C C . ALA A 1 166 ? 12.312 5.067 -17.106 1.00 54.91 166 ALA A C 1
ATOM 1266 O O . ALA A 1 166 ? 12.201 3.923 -17.548 1.00 54.91 166 ALA A O 1
ATOM 1267 N N . GLU A 1 167 ? 12.027 6.141 -17.844 1.00 54.66 167 GLU A N 1
ATOM 1268 C CA . GLU A 1 167 ? 11.593 6.079 -19.245 1.00 54.66 167 GLU A CA 1
ATOM 1269 C C . GLU A 1 167 ? 12.707 5.563 -20.172 1.00 54.66 167 GLU A C 1
ATOM 1271 O O . GLU A 1 167 ? 12.473 4.713 -21.034 1.00 54.66 167 GLU A O 1
ATOM 1276 N N . SER A 1 168 ? 13.947 6.008 -19.948 1.00 54.06 168 SER A N 1
ATOM 1277 C CA . SER A 1 168 ? 15.113 5.519 -20.694 1.00 54.06 168 SER A CA 1
ATOM 1278 C C . SER A 1 168 ? 15.371 4.030 -20.444 1.00 54.06 168 SER A C 1
ATOM 1280 O O . SER A 1 168 ? 15.658 3.299 -21.390 1.00 54.06 168 SER A O 1
ATOM 1282 N N . LEU A 1 169 ? 15.210 3.566 -19.201 1.00 60.91 169 LEU A N 1
ATOM 1283 C CA . LEU A 1 169 ? 15.285 2.152 -18.821 1.00 60.91 169 LEU A CA 1
ATOM 1284 C C . LEU A 1 169 ? 14.227 1.316 -19.543 1.00 60.91 169 LEU A C 1
ATOM 1286 O O . LEU A 1 169 ? 14.569 0.307 -20.151 1.00 60.91 169 LEU A O 1
ATOM 1290 N N . LEU A 1 170 ? 12.965 1.750 -19.544 1.00 59.03 170 LEU A N 1
ATOM 1291 C CA . LEU A 1 170 ? 11.884 1.046 -20.245 1.00 59.03 170 LEU A CA 1
ATOM 1292 C C . LEU A 1 170 ? 12.100 0.975 -21.757 1.00 59.03 170 LEU A C 1
ATOM 1294 O O . LEU A 1 170 ? 11.852 -0.067 -22.369 1.00 59.03 170 LEU A O 1
ATOM 1298 N N . ARG A 1 171 ? 12.606 2.051 -22.366 1.00 54.44 171 ARG A N 1
ATOM 1299 C CA . ARG A 1 171 ? 12.952 2.053 -23.792 1.00 54.44 171 ARG A CA 1
ATOM 1300 C C . ARG A 1 171 ? 14.044 1.034 -24.119 1.00 54.44 171 ARG A C 1
ATOM 1302 O O . ARG A 1 171 ? 13.986 0.410 -25.167 1.00 54.44 171 ARG A O 1
ATOM 1309 N N . VAL A 1 172 ? 15.017 0.849 -23.227 1.00 56.03 172 VAL A N 1
ATOM 1310 C CA . VAL A 1 172 ? 16.056 -0.175 -23.404 1.00 56.03 172 VAL A CA 1
ATOM 1311 C C . VAL A 1 172 ? 15.473 -1.577 -23.228 1.00 56.03 172 VAL A C 1
ATOM 1313 O O . VAL A 1 172 ? 15.740 -2.428 -24.066 1.00 56.03 172 VAL A O 1
ATOM 1316 N N . VAL A 1 173 ? 14.627 -1.816 -22.215 1.00 59.69 173 VAL A N 1
ATOM 1317 C CA . VAL A 1 173 ? 14.008 -3.141 -21.992 1.00 59.69 173 VAL A CA 1
ATOM 1318 C C . VAL A 1 173 ? 13.168 -3.575 -23.194 1.00 59.69 173 VAL A C 1
ATOM 1320 O O . VAL A 1 173 ? 13.241 -4.724 -23.610 1.00 59.69 173 VAL A O 1
ATOM 1323 N N . THR A 1 174 ? 12.390 -2.658 -23.769 1.00 55.34 174 THR A N 1
ATOM 1324 C CA . THR A 1 174 ? 11.517 -2.937 -24.926 1.00 55.34 174 THR A CA 1
ATOM 1325 C C . THR A 1 174 ? 12.278 -3.224 -26.222 1.00 55.34 174 THR A C 1
ATOM 1327 O O . THR A 1 174 ? 11.688 -3.751 -27.160 1.00 55.34 174 THR A O 1
ATOM 1330 N N . GLN A 1 175 ? 13.575 -2.915 -26.272 1.00 54.94 175 GLN A N 1
ATOM 1331 C CA . GLN A 1 175 ? 14.463 -3.208 -27.400 1.00 54.94 175 GLN A CA 1
ATOM 1332 C C . GLN A 1 175 ? 15.252 -4.519 -27.223 1.00 54.94 175 GLN A C 1
ATOM 1334 O O . GLN A 1 175 ? 16.077 -4.840 -28.073 1.00 54.94 175 GLN A O 1
ATOM 1339 N N . LEU A 1 176 ? 15.032 -5.267 -26.135 1.00 57.38 176 LEU A N 1
ATOM 1340 C CA . LEU A 1 176 ? 15.695 -6.551 -25.896 1.00 57.38 176 LEU A CA 1
ATOM 1341 C C . LEU A 1 176 ? 14.954 -7.695 -26.594 1.00 57.38 176 LEU A C 1
ATOM 1343 O O . LEU A 1 176 ? 13.741 -7.836 -26.452 1.00 57.38 176 LEU A O 1
ATOM 1347 N N . ASP A 1 177 ? 15.710 -8.575 -27.249 1.00 52.16 177 ASP A N 1
ATOM 1348 C CA . ASP A 1 177 ? 15.169 -9.750 -27.949 1.00 52.16 177 ASP A CA 1
ATOM 1349 C C . ASP A 1 177 ? 14.718 -10.877 -26.993 1.00 52.16 177 ASP A C 1
ATOM 1351 O O . ASP A 1 177 ? 13.933 -11.748 -27.366 1.00 52.16 177 ASP A O 1
ATOM 1355 N N . ASN A 1 178 ? 15.196 -10.865 -25.742 1.00 52.88 178 ASN A N 1
ATOM 1356 C CA . ASN A 1 178 ? 14.939 -11.905 -24.742 1.00 52.88 178 ASN A CA 1
ATOM 1357 C C . ASN A 1 178 ? 13.827 -11.476 -23.771 1.00 52.88 178 ASN A C 1
ATOM 1359 O O . ASN A 1 178 ? 14.102 -10.758 -22.811 1.00 52.88 178 ASN A O 1
ATOM 1363 N N . ASN A 1 179 ? 12.594 -11.944 -24.000 1.00 52.94 179 ASN A N 1
ATOM 1364 C CA . ASN A 1 179 ? 11.426 -11.802 -23.109 1.00 52.94 179 ASN A CA 1
ATOM 1365 C C . ASN A 1 179 ? 11.328 -10.433 -22.393 1.00 52.94 179 ASN A C 1
ATOM 1367 O O . ASN A 1 179 ? 11.375 -10.366 -21.158 1.00 52.94 179 ASN A O 1
ATOM 1371 N N . PRO A 1 180 ? 11.169 -9.329 -23.147 1.00 55.00 180 PRO A N 1
ATOM 1372 C CA . PRO A 1 180 ? 11.125 -7.979 -22.584 1.00 55.00 180 PRO A CA 1
ATOM 1373 C C . PRO A 1 180 ? 9.979 -7.809 -21.574 1.00 55.00 180 PRO A C 1
ATOM 1375 O O . PRO A 1 180 ? 10.111 -7.068 -20.603 1.00 55.00 180 PRO A O 1
ATOM 1378 N N . GLU A 1 181 ? 8.878 -8.544 -21.746 1.00 57.19 181 GLU A N 1
ATOM 1379 C CA . GLU A 1 181 ? 7.692 -8.473 -20.888 1.00 57.19 181 GLU A CA 1
ATOM 1380 C C . GLU A 1 181 ? 7.962 -8.884 -19.436 1.00 57.19 181 GLU A C 1
ATOM 1382 O O . GLU A 1 181 ? 7.536 -8.185 -18.514 1.00 57.19 181 GLU A O 1
ATOM 1387 N N . ASP A 1 182 ? 8.705 -9.971 -19.214 1.00 60.25 182 ASP A N 1
ATOM 1388 C CA . ASP A 1 182 ? 9.019 -10.460 -17.867 1.00 60.25 182 ASP A CA 1
ATOM 1389 C C . ASP A 1 182 ? 9.893 -9.452 -17.114 1.00 60.25 182 ASP A C 1
ATOM 1391 O O . ASP A 1 182 ? 9.673 -9.172 -15.933 1.00 60.25 182 ASP A O 1
ATOM 1395 N N . MET A 1 183 ? 10.855 -8.847 -17.815 1.00 58.66 183 MET A N 1
ATOM 1396 C CA . MET A 1 183 ? 11.755 -7.847 -17.247 1.00 58.66 183 MET A CA 1
ATOM 1397 C C . MET A 1 183 ? 11.052 -6.510 -16.974 1.00 58.66 183 MET A C 1
ATOM 1399 O O . MET A 1 183 ? 11.292 -5.903 -15.929 1.00 58.66 183 MET A O 1
ATOM 1403 N N . VAL A 1 184 ? 10.145 -6.070 -17.857 1.00 60.66 184 VAL A N 1
ATOM 1404 C CA . VAL A 1 184 ? 9.293 -4.894 -17.609 1.00 60.66 184 VAL A CA 1
ATOM 1405 C C . VAL A 1 184 ? 8.410 -5.126 -16.384 1.00 60.66 184 VAL A C 1
ATOM 1407 O O . VAL A 1 184 ? 8.381 -4.278 -15.492 1.00 60.66 184 VAL A O 1
ATOM 1410 N N . ASN A 1 185 ? 7.731 -6.274 -16.300 1.00 59.91 185 ASN A N 1
ATOM 1411 C CA . ASN A 1 185 ? 6.861 -6.600 -15.167 1.00 59.91 185 ASN A CA 1
ATOM 1412 C C . ASN A 1 185 ? 7.650 -6.610 -13.851 1.00 59.91 185 ASN A C 1
ATOM 1414 O O . ASN A 1 185 ? 7.231 -5.982 -12.882 1.00 59.91 185 ASN A O 1
ATOM 1418 N N . LEU A 1 186 ? 8.835 -7.225 -13.844 1.00 64.88 186 LEU A N 1
ATOM 1419 C CA . LEU A 1 186 ? 9.720 -7.268 -12.683 1.00 64.88 186 LEU A CA 1
ATOM 1420 C C . LEU A 1 186 ? 10.167 -5.866 -12.217 1.00 64.88 186 LEU A C 1
ATOM 1422 O O . LEU A 1 186 ? 10.224 -5.612 -11.015 1.00 64.88 186 LEU A O 1
ATOM 1426 N N . LEU A 1 187 ? 10.476 -4.947 -13.140 1.00 63.09 187 LEU A N 1
ATOM 1427 C CA . LEU A 1 187 ? 10.873 -3.567 -12.815 1.00 63.09 187 LEU A CA 1
ATOM 1428 C C . LEU A 1 187 ? 9.692 -2.712 -12.326 1.00 63.09 187 LEU A C 1
ATOM 1430 O O . LEU A 1 187 ? 9.856 -1.891 -11.421 1.00 63.09 187 LEU A O 1
ATOM 1434 N N . LEU A 1 188 ? 8.499 -2.917 -12.892 1.00 61.22 188 LEU A N 1
ATOM 1435 C CA . LEU A 1 188 ? 7.272 -2.239 -12.465 1.00 61.22 188 LEU A CA 1
ATOM 1436 C C . LEU A 1 188 ? 6.806 -2.723 -11.084 1.00 61.22 188 LEU A C 1
ATOM 1438 O O . LEU A 1 188 ? 6.510 -1.893 -10.225 1.00 61.22 188 LEU A O 1
ATOM 1442 N N . GLU A 1 189 ? 6.816 -4.038 -10.831 1.00 57.75 189 GLU A N 1
ATOM 1443 C CA . GLU A 1 189 ? 6.558 -4.631 -9.505 1.00 57.75 189 GLU A CA 1
ATOM 1444 C C . GLU A 1 189 ? 7.544 -4.124 -8.444 1.00 57.75 189 GLU A C 1
ATOM 1446 O O . GLU A 1 189 ? 7.221 -4.035 -7.258 1.00 57.75 189 GLU A O 1
ATOM 1451 N N . ALA A 1 190 ? 8.750 -3.761 -8.876 1.00 54.78 190 ALA A N 1
ATOM 1452 C CA . ALA A 1 190 ? 9.801 -3.224 -8.030 1.00 54.78 190 ALA A CA 1
ATOM 1453 C C . ALA A 1 190 ? 9.719 -1.703 -7.795 1.00 54.78 190 ALA A C 1
ATOM 1455 O O . ALA A 1 190 ? 10.546 -1.170 -7.052 1.00 54.78 190 ALA A O 1
ATOM 1456 N N . GLY A 1 191 ? 8.726 -1.013 -8.371 1.00 54.28 191 GLY A N 1
ATOM 1457 C CA . GLY A 1 191 ? 8.422 0.389 -8.067 1.00 54.28 191 GLY A CA 1
ATOM 1458 C C . GLY A 1 191 ? 9.014 1.427 -9.026 1.00 54.28 191 GLY A C 1
ATOM 1459 O O . GLY A 1 191 ? 9.097 2.596 -8.651 1.00 54.28 191 GLY A O 1
ATOM 1460 N N . LEU A 1 192 ? 9.412 1.043 -10.247 1.00 57.47 192 LEU A N 1
ATOM 1461 C CA . LEU A 1 192 ? 9.892 1.980 -11.272 1.00 57.47 192 LEU A CA 1
ATOM 1462 C C . LEU A 1 192 ? 8.815 3.036 -11.622 1.00 57.47 192 LEU A C 1
ATOM 1464 O O . LEU A 1 192 ? 7.733 2.705 -12.116 1.00 57.47 192 LEU A O 1
ATOM 1468 N N . ARG A 1 193 ? 9.106 4.323 -11.373 1.00 51.22 193 ARG A N 1
ATOM 1469 C CA . ARG A 1 193 ? 8.185 5.458 -11.587 1.00 51.22 193 ARG A CA 1
ATOM 1470 C C . ARG A 1 193 ? 8.397 6.105 -12.956 1.00 51.22 193 ARG A C 1
ATOM 1472 O O . ARG A 1 193 ? 9.331 6.874 -13.140 1.00 51.22 193 ARG A O 1
ATOM 1479 N N . VAL A 1 194 ? 7.504 5.842 -13.906 1.00 55.53 194 VAL A N 1
ATOM 1480 C CA . VAL A 1 194 ? 7.499 6.526 -15.212 1.00 55.53 194 VAL A CA 1
ATOM 1481 C C . VAL A 1 194 ? 6.714 7.825 -15.081 1.00 55.53 194 VAL A C 1
ATOM 1483 O O . VAL A 1 194 ? 5.562 7.803 -14.641 1.00 55.53 194 VAL A O 1
ATOM 1486 N N . GLY A 1 195 ? 7.342 8.951 -15.415 1.00 42.53 195 GLY A N 1
ATOM 1487 C CA . GLY A 1 195 ? 6.683 10.255 -15.399 1.00 42.53 195 GLY A CA 1
ATOM 1488 C C . GLY A 1 195 ? 5.582 10.318 -16.443 1.00 42.53 195 GLY A C 1
ATOM 1489 O O . GLY A 1 195 ? 5.800 9.958 -17.597 1.00 42.53 195 GLY A O 1
ATOM 1490 N N . GLY A 1 196 ? 4.406 10.786 -16.033 1.00 41.81 196 GLY A N 1
ATOM 1491 C CA . GLY A 1 196 ? 3.332 11.116 -16.957 1.00 41.81 196 GLY A CA 1
ATOM 1492 C C . GLY A 1 196 ? 3.735 12.305 -17.827 1.00 41.81 196 GLY A C 1
ATOM 1493 O O . GLY A 1 196 ? 4.162 13.339 -17.316 1.00 41.81 196 GLY A O 1
ATOM 1494 N N . GLN A 1 197 ? 3.591 12.159 -19.141 1.00 37.47 197 GLN A N 1
ATOM 1495 C CA . GLN A 1 197 ? 3.529 13.298 -20.051 1.00 37.47 197 GLN A CA 1
ATOM 1496 C C . GLN A 1 197 ? 2.310 14.149 -19.672 1.00 37.47 197 GLN A C 1
ATOM 1498 O O . GLN A 1 197 ? 1.178 13.662 -19.663 1.00 37.47 197 GLN A O 1
ATOM 1503 N N . GLU A 1 198 ? 2.532 15.423 -19.354 1.00 30.50 198 GLU A N 1
ATOM 1504 C CA . GLU A 1 198 ? 1.455 16.400 -19.228 1.00 30.50 198 GLU A CA 1
ATOM 1505 C C . GLU A 1 198 ? 0.924 16.740 -20.626 1.00 30.50 198 GLU A C 1
ATOM 1507 O O . GLU A 1 198 ? 1.493 17.554 -21.351 1.00 30.50 198 GLU A O 1
ATOM 1512 N N . HIS A 1 199 ? -0.196 16.123 -21.002 1.00 30.77 199 HIS A N 1
ATOM 1513 C CA . HIS A 1 199 ? -1.030 16.585 -22.106 1.00 30.77 199 HIS A CA 1
ATOM 1514 C C . HIS A 1 199 ? -2.352 17.130 -21.550 1.00 30.77 199 HIS A C 1
ATOM 1516 O O . HIS A 1 199 ? -2.966 16.469 -20.708 1.00 30.77 199 HIS A O 1
ATOM 1522 N N . PRO A 1 200 ? -2.857 18.292 -22.016 1.00 31.20 200 PRO A N 1
ATOM 1523 C CA . PRO A 1 200 ? -3.996 18.964 -21.383 1.00 31.20 200 PRO A CA 1
ATOM 1524 C C . PRO A 1 200 ? -5.342 18.234 -21.508 1.00 31.20 200 PRO A C 1
ATOM 1526 O O . PRO A 1 200 ? -6.349 18.765 -21.052 1.00 31.20 200 PRO A O 1
ATOM 1529 N N . ASN A 1 201 ? -5.404 17.055 -22.143 1.00 37.16 201 ASN A N 1
ATOM 1530 C CA . ASN A 1 201 ? -6.667 16.336 -22.330 1.00 37.16 201 ASN A CA 1
ATOM 1531 C C . ASN A 1 201 ? -6.535 14.816 -22.567 1.00 37.16 201 ASN A C 1
ATOM 1533 O O . ASN A 1 201 ? -7.402 14.209 -23.190 1.00 37.16 201 ASN A O 1
ATOM 1537 N N . VAL A 1 202 ? -5.457 14.184 -22.093 1.00 41.72 202 VAL A N 1
ATOM 1538 C CA . VAL A 1 202 ? -5.284 12.720 -22.157 1.00 41.72 202 VAL A CA 1
ATOM 1539 C C . VAL A 1 202 ? -4.921 12.230 -20.753 1.00 41.72 202 VAL A C 1
ATOM 1541 O O . VAL A 1 202 ? -4.233 12.938 -20.021 1.00 41.72 202 VAL A O 1
ATOM 1544 N N . GLY A 1 203 ? -5.474 11.089 -20.336 1.00 49.25 203 GLY A N 1
ATOM 1545 C CA . GLY A 1 203 ? -5.366 10.537 -18.981 1.00 49.25 203 GLY A CA 1
ATOM 1546 C C . GLY A 1 203 ? -3.944 10.488 -18.406 1.00 49.25 203 GLY A C 1
ATOM 1547 O O . GLY A 1 203 ? -2.963 10.476 -19.141 1.00 49.25 203 GLY A O 1
ATOM 1548 N N . LEU A 1 204 ? -3.829 10.422 -17.073 1.00 47.53 204 LEU A N 1
ATOM 1549 C CA . LEU A 1 204 ? -2.540 10.341 -16.350 1.00 47.53 204 LEU A CA 1
ATOM 1550 C C . LEU A 1 204 ? -1.719 9.087 -16.701 1.00 47.53 204 LEU A C 1
ATOM 1552 O O . LEU A 1 204 ? -0.524 9.029 -16.416 1.00 47.53 204 LEU A O 1
ATOM 1556 N N . TYR A 1 205 ? -2.362 8.097 -17.318 1.00 52.53 205 TYR A N 1
ATOM 1557 C CA . TYR A 1 205 ? -1.779 6.829 -17.725 1.00 52.53 205 TYR A CA 1
ATOM 1558 C C . TYR A 1 205 ? -2.071 6.595 -19.208 1.00 52.53 205 TYR A C 1
ATOM 1560 O O . TYR A 1 205 ? -3.214 6.742 -19.644 1.00 52.53 205 TYR A O 1
ATOM 1568 N N . GLN A 1 206 ? -1.059 6.181 -19.973 1.00 53.53 206 GLN A N 1
ATOM 1569 C CA . GLN A 1 206 ? -1.287 5.543 -21.271 1.00 53.53 206 GLN A CA 1
ATOM 1570 C C . GLN A 1 206 ? -1.990 4.202 -21.023 1.00 53.53 206 GLN A C 1
ATOM 1572 O O . GLN A 1 206 ? -1.588 3.455 -20.127 1.00 53.53 206 GLN A O 1
ATOM 1577 N N . THR A 1 207 ? -3.067 3.916 -21.755 1.00 49.31 207 THR A N 1
ATOM 1578 C CA . THR A 1 207 ? -3.815 2.670 -21.577 1.00 49.31 207 THR A CA 1
ATOM 1579 C C . THR A 1 207 ?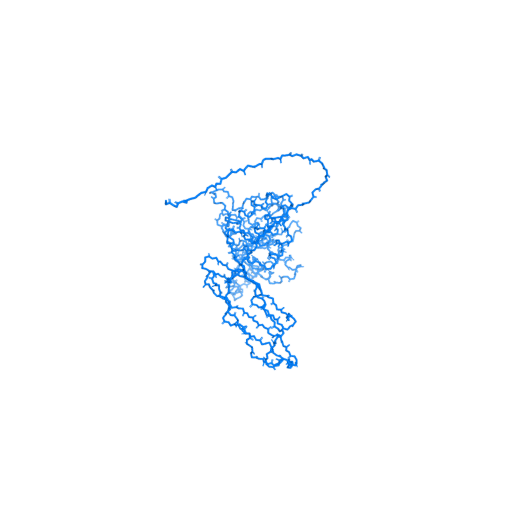 -2.984 1.495 -22.095 1.00 49.31 207 THR A C 1
ATOM 1581 O O . THR A 1 207 ? -2.733 1.362 -23.288 1.00 49.31 207 THR A O 1
ATOM 1584 N N . ASP A 1 208 ? -2.497 0.653 -21.179 1.00 54.44 208 ASP A N 1
ATOM 1585 C CA . ASP A 1 208 ? -1.874 -0.625 -21.530 1.00 54.44 208 ASP A CA 1
ATOM 1586 C C . ASP A 1 208 ? -2.979 -1.571 -22.054 1.00 54.44 208 ASP A C 1
ATOM 1588 O O . ASP A 1 208 ? -3.998 -1.739 -21.367 1.00 54.44 208 ASP A O 1
ATOM 1592 N N . PRO A 1 209 ? -2.809 -2.229 -23.218 1.00 55.94 209 PRO A N 1
ATOM 1593 C CA . PRO A 1 209 ? -3.795 -3.167 -23.770 1.00 55.94 209 PRO A CA 1
ATOM 1594 C C . PRO A 1 209 ? -4.238 -4.259 -22.778 1.00 55.94 209 PRO A C 1
ATOM 1596 O O . PRO A 1 209 ? -5.369 -4.755 -22.822 1.00 55.94 209 PRO A O 1
ATOM 1599 N N . ARG A 1 210 ? -3.375 -4.618 -21.818 1.00 56.16 210 ARG A N 1
ATOM 1600 C CA . ARG A 1 210 ? -3.682 -5.596 -20.762 1.00 56.16 210 ARG A CA 1
ATOM 1601 C C . ARG A 1 210 ? -4.701 -5.067 -19.752 1.00 56.16 210 ARG A C 1
ATOM 1603 O O . ARG A 1 210 ? -5.479 -5.853 -19.210 1.00 56.16 210 ARG A O 1
ATOM 1610 N N . TRP A 1 211 ? -4.722 -3.764 -19.488 1.00 60.97 211 TRP A N 1
ATOM 1611 C CA . TRP A 1 211 ? -5.683 -3.115 -18.590 1.00 60.97 211 TRP A CA 1
ATOM 1612 C C . TRP A 1 211 ? -7.039 -2.941 -19.261 1.00 60.97 211 TRP A C 1
ATOM 1614 O O . TRP A 1 211 ? -8.062 -3.203 -18.627 1.00 60.97 211 TRP A O 1
ATOM 1624 N N . GLU A 1 212 ? -7.045 -2.616 -20.554 1.00 67.25 212 GLU A N 1
ATOM 1625 C CA . GLU A 1 212 ? -8.269 -2.531 -21.357 1.00 67.25 212 GLU A CA 1
ATOM 1626 C C . GLU A 1 212 ? -9.015 -3.867 -21.388 1.00 67.25 212 GLU A C 1
ATOM 1628 O O . GLU A 1 212 ? -10.222 -3.902 -21.148 1.00 67.25 212 GLU A O 1
ATOM 1633 N N . SER A 1 213 ? -8.294 -4.986 -21.542 1.00 71.62 213 SER A N 1
ATOM 1634 C CA . SER A 1 213 ? -8.902 -6.328 -21.505 1.00 71.62 213 SER A CA 1
ATOM 1635 C C . SER A 1 213 ? -9.627 -6.632 -20.182 1.00 71.62 213 SER A C 1
ATOM 1637 O O . SER A 1 213 ? -10.611 -7.373 -20.149 1.00 71.62 213 SER A O 1
ATOM 1639 N N . LYS A 1 214 ? -9.180 -6.012 -19.082 1.00 69.00 214 LYS A N 1
ATOM 1640 C CA . LYS A 1 214 ? -9.786 -6.130 -17.751 1.00 69.00 214 LYS A CA 1
ATOM 1641 C C . LYS A 1 214 ? -10.777 -5.005 -17.447 1.00 69.00 214 LYS A C 1
ATOM 1643 O O . LYS A 1 214 ? -11.368 -5.025 -16.373 1.00 69.00 214 LYS A O 1
ATOM 1648 N N . GLY A 1 215 ? -10.959 -4.028 -18.334 1.00 76.69 215 GLY A N 1
ATOM 1649 C CA . GLY A 1 215 ? -11.803 -2.852 -18.100 1.00 76.69 215 GLY A CA 1
ATOM 1650 C C . GLY A 1 215 ? -11.241 -1.909 -17.040 1.00 76.69 215 GLY A C 1
ATOM 1651 O O . GLY A 1 215 ? -11.990 -1.226 -16.348 1.00 76.69 215 GLY A O 1
ATOM 1652 N N . TRP A 1 216 ? -9.927 -1.919 -16.828 1.00 80.94 216 TRP A N 1
ATOM 1653 C CA . TRP A 1 216 ? -9.298 -1.041 -15.851 1.00 80.94 216 TRP A CA 1
ATOM 1654 C C . TRP A 1 216 ? -9.213 0.371 -16.405 1.00 80.94 216 TRP A C 1
ATOM 1656 O O . TRP A 1 216 ? -8.755 0.601 -17.520 1.00 80.94 216 TRP A O 1
ATOM 1666 N N . ASN A 1 217 ? -9.604 1.325 -15.573 1.00 79.94 217 ASN A N 1
ATOM 1667 C CA . ASN A 1 217 ? -9.385 2.739 -15.829 1.00 79.94 217 ASN A CA 1
ATOM 1668 C C . ASN A 1 217 ? -8.209 3.267 -14.991 1.00 79.94 217 ASN A C 1
ATOM 1670 O O . ASN A 1 217 ? -7.661 2.568 -14.139 1.00 79.94 217 ASN A O 1
ATOM 1674 N N . GLU A 1 218 ? -7.873 4.537 -15.190 1.00 79.75 218 GLU A N 1
ATOM 1675 C CA . GLU A 1 218 ? -6.790 5.234 -14.484 1.00 79.75 218 GLU A CA 1
ATOM 1676 C C . GLU A 1 218 ? -6.882 5.119 -12.949 1.00 79.75 218 GLU A C 1
ATOM 1678 O O . GLU A 1 218 ? -5.861 5.041 -12.276 1.00 79.75 218 GLU A O 1
ATOM 1683 N N . VAL A 1 219 ? -8.096 5.039 -12.391 1.00 85.62 219 VAL A N 1
ATOM 1684 C CA . VAL A 1 219 ? -8.333 4.888 -10.946 1.00 85.62 219 VAL A CA 1
ATOM 1685 C C . VAL A 1 219 ? -7.920 3.494 -10.462 1.00 85.62 219 VAL A C 1
ATOM 1687 O O . VAL A 1 219 ? -7.257 3.366 -9.433 1.00 85.62 219 VAL A O 1
ATOM 1690 N N . HIS A 1 220 ? -8.250 2.445 -11.223 1.00 81.00 220 HIS A N 1
ATOM 1691 C CA . HIS A 1 220 ? -7.800 1.080 -10.929 1.00 81.00 220 HIS A CA 1
ATOM 1692 C C . HIS A 1 220 ? -6.280 0.969 -10.996 1.00 81.00 220 HIS A C 1
ATOM 1694 O O . HIS A 1 220 ? -5.676 0.317 -10.149 1.00 81.00 220 HIS A O 1
ATOM 1700 N N . VAL A 1 221 ? -5.675 1.617 -11.992 1.00 77.38 221 VAL A N 1
ATOM 1701 C CA . VAL A 1 221 ? -4.225 1.640 -12.192 1.00 77.38 221 VAL A CA 1
ATOM 1702 C C . VAL A 1 221 ? -3.547 2.350 -11.019 1.00 77.38 221 VAL A C 1
ATOM 1704 O O . VAL A 1 221 ? -2.676 1.762 -10.381 1.00 77.38 221 VAL A O 1
ATOM 1707 N N . ALA A 1 222 ? -3.995 3.555 -10.658 1.00 81.38 222 ALA A N 1
ATOM 1708 C CA . ALA A 1 222 ? -3.448 4.306 -9.528 1.00 81.38 222 ALA A CA 1
ATOM 1709 C C . ALA A 1 222 ? -3.451 3.484 -8.229 1.00 81.38 222 ALA A C 1
ATOM 1711 O O . ALA A 1 222 ? -2.440 3.420 -7.529 1.00 81.38 222 ALA A O 1
ATOM 1712 N N . VAL A 1 223 ? -4.557 2.792 -7.944 1.00 81.00 223 VAL A N 1
ATOM 1713 C CA . VAL A 1 223 ? -4.686 1.962 -6.741 1.00 81.00 223 VAL A CA 1
ATOM 1714 C C . VAL A 1 223 ? -3.844 0.689 -6.814 1.00 81.00 223 VAL A C 1
ATOM 1716 O O . VAL A 1 223 ? -3.184 0.335 -5.838 1.00 81.00 223 VAL A O 1
ATOM 1719 N N . ALA A 1 224 ? -3.815 0.014 -7.965 1.00 74.44 224 ALA A N 1
ATOM 1720 C CA . ALA A 1 224 ? -3.020 -1.199 -8.154 1.00 74.44 224 ALA A CA 1
ATOM 1721 C C . ALA A 1 224 ? -1.512 -0.954 -7.962 1.00 74.44 224 ALA A C 1
ATOM 1723 O O . ALA A 1 224 ? -0.807 -1.859 -7.520 1.00 74.44 224 ALA A O 1
ATOM 1724 N N . PHE A 1 225 ? -1.039 0.260 -8.259 1.00 70.50 225 PHE A N 1
ATOM 1725 C CA . PHE A 1 225 ? 0.367 0.659 -8.142 1.00 70.50 225 PHE A CA 1
ATOM 1726 C C . PHE A 1 225 ? 0.679 1.528 -6.910 1.00 70.50 225 PHE A C 1
ATOM 1728 O O . PHE A 1 225 ? 1.746 2.139 -6.864 1.00 70.50 225 PHE A O 1
ATOM 1735 N N . ASP A 1 226 ? -0.225 1.604 -5.928 1.00 72.94 226 ASP A N 1
ATOM 1736 C CA . ASP A 1 226 ? -0.051 2.388 -4.691 1.00 72.94 226 ASP A CA 1
ATOM 1737 C C . ASP A 1 226 ? 0.272 3.882 -4.931 1.00 72.94 226 ASP A C 1
ATOM 1739 O O . ASP A 1 226 ? 0.999 4.533 -4.178 1.00 72.94 226 ASP A O 1
ATOM 1743 N N . ARG A 1 227 ? -0.262 4.454 -6.019 1.00 75.88 227 ARG A N 1
ATOM 1744 C CA . ARG A 1 227 ? -0.041 5.852 -6.420 1.00 75.88 227 ARG A CA 1
ATOM 1745 C C . ARG A 1 227 ? -1.127 6.756 -5.847 1.00 75.88 227 ARG A C 1
ATOM 1747 O O . ARG A 1 227 ? -1.998 7.249 -6.562 1.00 75.88 227 ARG A O 1
ATOM 1754 N N . THR A 1 228 ? -1.068 6.986 -4.540 1.00 77.25 228 THR A N 1
ATOM 1755 C CA . THR A 1 228 ? -2.075 7.777 -3.810 1.00 77.25 228 THR A CA 1
ATOM 1756 C C . THR A 1 228 ? -2.213 9.210 -4.341 1.00 77.25 228 THR A C 1
ATOM 1758 O O . THR A 1 228 ? -3.326 9.693 -4.520 1.00 77.25 228 THR A O 1
ATOM 1761 N N . ALA A 1 229 ? -1.097 9.863 -4.686 1.00 78.88 229 ALA A N 1
ATOM 1762 C CA . ALA A 1 229 ? -1.106 11.216 -5.248 1.00 78.88 229 ALA A CA 1
ATOM 1763 C C . ALA A 1 229 ? -1.822 11.280 -6.609 1.00 78.88 229 ALA A C 1
ATOM 1765 O O . ALA A 1 229 ? -2.601 12.199 -6.859 1.00 78.88 229 ALA A O 1
ATOM 1766 N N . ASP A 1 230 ? -1.603 10.284 -7.472 1.00 79.00 230 ASP A N 1
ATOM 1767 C CA . ASP A 1 230 ? -2.281 10.211 -8.767 1.00 79.00 230 ASP A CA 1
ATOM 1768 C C . ASP A 1 230 ? -3.782 9.982 -8.572 1.00 79.00 230 ASP A C 1
ATOM 1770 O O . ASP A 1 230 ? -4.590 10.623 -9.242 1.00 79.00 230 ASP A O 1
ATOM 1774 N N . PHE A 1 231 ? -4.164 9.120 -7.623 1.00 82.88 231 PHE A N 1
ATOM 1775 C CA . PHE A 1 231 ? -5.563 8.879 -7.275 1.00 82.88 231 PHE A CA 1
ATOM 1776 C C . PHE A 1 231 ? -6.276 10.177 -6.864 1.00 82.88 231 PHE A C 1
ATOM 1778 O O . PHE A 1 231 ? -7.325 10.500 -7.420 1.00 82.88 231 PHE A O 1
ATOM 1785 N N . GLU A 1 232 ? -5.681 10.988 -5.987 1.00 82.00 232 GLU A N 1
ATOM 1786 C CA . GLU A 1 232 ? -6.246 12.291 -5.606 1.00 82.00 232 GLU A CA 1
ATOM 1787 C C . GLU A 1 232 ? -6.388 13.255 -6.793 1.00 82.00 232 GLU A C 1
ATOM 1789 O O . GLU A 1 232 ? -7.393 13.963 -6.917 1.00 82.00 232 GLU A O 1
ATOM 1794 N N . VAL A 1 233 ? -5.386 13.303 -7.678 1.00 81.38 233 VAL A N 1
ATOM 1795 C CA . VAL A 1 233 ? -5.446 14.136 -8.888 1.00 81.38 233 VAL A CA 1
ATOM 1796 C C . VAL A 1 233 ? -6.566 13.651 -9.811 1.00 81.38 233 VAL A C 1
ATOM 1798 O O . VAL A 1 233 ? -7.296 14.478 -10.359 1.00 81.38 233 VAL A O 1
ATOM 1801 N N . LEU A 1 234 ? -6.742 12.338 -9.970 1.00 81.88 234 LEU A N 1
ATOM 1802 C CA . LEU A 1 234 ? -7.814 11.754 -10.778 1.00 81.88 234 LEU A CA 1
ATOM 1803 C C . LEU A 1 234 ? -9.198 12.133 -10.249 1.00 81.88 234 LEU A C 1
ATOM 1805 O O . LEU A 1 234 ? -10.065 12.500 -11.045 1.00 81.88 234 LEU A O 1
ATOM 1809 N N . LEU A 1 235 ? -9.399 12.097 -8.929 1.00 84.81 235 LEU A N 1
ATOM 1810 C CA . LEU A 1 235 ? -10.660 12.524 -8.320 1.00 84.81 235 LEU A CA 1
ATOM 1811 C C . LEU A 1 235 ? -10.920 14.015 -8.548 1.00 84.81 235 LEU A C 1
ATOM 1813 O O . LEU A 1 235 ? -12.026 14.387 -8.938 1.00 84.81 235 LEU A O 1
ATOM 1817 N N . ARG A 1 236 ? -9.895 14.866 -8.407 1.00 83.25 236 ARG A N 1
ATOM 1818 C CA . ARG A 1 236 ? -9.992 16.303 -8.732 1.00 83.25 236 ARG A CA 1
ATOM 1819 C C . ARG A 1 236 ? -10.303 16.560 -10.208 1.00 83.25 236 ARG A C 1
ATOM 1821 O O . ARG A 1 236 ? -10.990 17.525 -10.523 1.00 83.25 236 ARG A O 1
ATOM 1828 N N . LYS A 1 237 ? -9.846 15.682 -11.104 1.00 80.62 237 LYS A N 1
ATOM 1829 C CA . LYS A 1 237 ? -10.185 15.690 -12.538 1.00 80.62 237 LYS A CA 1
ATOM 1830 C C . LYS A 1 237 ? -11.573 15.099 -12.844 1.00 80.62 237 LYS A C 1
ATOM 1832 O O . LYS A 1 237 ? -11.920 14.960 -14.013 1.00 80.62 237 LYS A O 1
ATOM 1837 N N . GLY A 1 238 ? -12.363 14.742 -11.828 1.00 79.81 238 GLY A N 1
ATOM 1838 C CA . GLY A 1 238 ? -13.735 14.253 -11.983 1.00 79.81 238 GLY A CA 1
ATOM 1839 C C . GLY A 1 238 ? -13.854 12.763 -12.313 1.00 79.81 238 GLY A C 1
ATOM 1840 O O . GLY A 1 238 ? -14.926 12.313 -12.714 1.00 79.81 238 GLY A O 1
ATOM 1841 N N . LYS A 1 239 ? -12.786 11.968 -12.165 1.00 84.88 239 LYS A N 1
ATOM 1842 C CA . LYS A 1 239 ? -12.887 10.512 -12.337 1.00 84.88 239 LYS A CA 1
ATOM 1843 C C . LYS A 1 239 ? -13.686 9.904 -11.182 1.00 84.88 239 LYS A C 1
ATOM 1845 O O . LYS A 1 239 ? -13.489 10.248 -10.019 1.00 84.88 239 LYS A O 1
ATOM 1850 N N . HIS A 1 240 ? -14.563 8.954 -11.497 1.00 85.06 240 HIS A N 1
ATOM 1851 C CA . HIS A 1 240 ? -15.360 8.263 -10.487 1.00 85.06 240 HIS A CA 1
ATOM 1852 C C . HIS A 1 240 ? -14.509 7.283 -9.666 1.00 85.06 240 HIS A C 1
ATOM 1854 O O . HIS A 1 240 ? -13.990 6.303 -10.202 1.00 85.06 240 HIS A O 1
ATOM 1860 N N . LYS A 1 241 ? -14.435 7.507 -8.348 1.00 87.88 241 LYS A N 1
ATOM 1861 C CA . LYS A 1 241 ? -13.770 6.619 -7.371 1.00 87.88 241 LYS A CA 1
ATOM 1862 C C . LYS A 1 241 ? -14.323 5.193 -7.328 1.00 87.88 241 LYS A C 1
ATOM 1864 O O . LYS A 1 241 ? -13.562 4.252 -7.135 1.00 87.88 241 LYS A O 1
ATOM 1869 N N . ASN A 1 242 ? -15.623 5.033 -7.583 1.00 90.44 242 ASN A N 1
ATOM 1870 C CA . ASN A 1 242 ? -16.321 3.741 -7.563 1.00 90.44 242 ASN A CA 1
ATOM 1871 C C . ASN A 1 242 ? -16.480 3.127 -8.962 1.00 90.44 242 ASN A C 1
ATOM 1873 O O . ASN A 1 242 ? -17.380 2.323 -9.196 1.00 90.44 242 ASN A O 1
ATOM 1877 N N . ALA A 1 243 ? -15.645 3.530 -9.924 1.00 88.94 243 ALA A N 1
ATOM 1878 C CA . ALA A 1 243 ? -15.666 2.921 -11.246 1.00 88.94 243 ALA A CA 1
ATOM 1879 C C . ALA A 1 243 ? -15.412 1.408 -11.157 1.00 88.94 243 ALA A C 1
ATOM 1881 O O . ALA A 1 243 ? -14.588 0.964 -10.357 1.00 88.94 243 ALA A O 1
ATOM 1882 N N . ARG A 1 244 ? -16.111 0.638 -11.995 1.00 89.94 244 ARG A N 1
ATOM 1883 C CA . ARG A 1 244 ? -16.053 -0.827 -12.024 1.00 89.94 244 ARG A CA 1
ATOM 1884 C C . ARG A 1 244 ? -15.236 -1.308 -13.218 1.00 89.94 244 ARG A C 1
ATOM 1886 O O . ARG A 1 244 ? -15.377 -0.761 -14.310 1.00 89.94 244 ARG A O 1
ATOM 1893 N N . SER A 1 245 ? -14.408 -2.325 -13.006 1.00 86.44 245 SER A N 1
ATOM 1894 C CA . SER A 1 245 ? -13.754 -3.078 -14.076 1.00 86.44 245 SER A CA 1
ATOM 1895 C C . SER A 1 245 ? -14.700 -4.101 -14.723 1.00 86.44 245 SER A C 1
ATOM 1897 O O . SER A 1 245 ? -15.839 -4.253 -14.286 1.00 86.44 245 SER A O 1
ATOM 1899 N N . ASN A 1 246 ? -14.242 -4.818 -15.759 1.00 85.44 246 ASN A N 1
ATOM 1900 C CA . ASN A 1 246 ? -15.071 -5.778 -16.512 1.00 85.44 246 ASN A CA 1
ATOM 1901 C C . ASN A 1 246 ? -15.591 -6.951 -15.664 1.00 85.44 246 ASN A C 1
ATOM 1903 O O . ASN A 1 246 ? -16.538 -7.607 -16.068 1.00 85.44 246 ASN A O 1
ATOM 1907 N N . ASP A 1 247 ? -14.949 -7.231 -14.526 1.00 84.31 247 ASP A N 1
ATOM 1908 C CA . ASP A 1 247 ? -15.350 -8.228 -13.522 1.00 84.31 247 ASP A CA 1
ATOM 1909 C C . ASP A 1 247 ? -16.164 -7.615 -12.361 1.00 84.31 247 ASP A C 1
ATOM 1911 O O . ASP A 1 247 ? -16.275 -8.203 -11.278 1.00 84.31 247 ASP A O 1
ATOM 1915 N N . GLY A 1 248 ? -16.652 -6.386 -12.544 1.00 88.38 248 GLY A N 1
ATOM 1916 C CA . GLY A 1 248 ? -17.458 -5.664 -11.569 1.00 88.38 248 GLY A CA 1
ATOM 1917 C C . GLY A 1 248 ? -16.681 -5.091 -10.386 1.00 88.38 248 GLY A C 1
ATOM 1918 O O . GLY A 1 248 ? -17.266 -4.529 -9.467 1.00 88.38 248 GLY A O 1
ATOM 1919 N N . ARG A 1 249 ? -15.357 -5.219 -10.353 1.00 89.94 249 ARG A N 1
ATOM 1920 C CA . ARG A 1 249 ? -14.569 -4.816 -9.180 1.00 89.94 249 ARG A CA 1
ATOM 1921 C C . ARG A 1 249 ? -14.269 -3.328 -9.189 1.00 89.94 249 ARG A C 1
ATOM 1923 O O . ARG A 1 249 ? -13.956 -2.777 -10.234 1.00 89.94 249 ARG A O 1
ATOM 1930 N N . THR A 1 250 ? -14.311 -2.698 -8.021 1.00 93.62 250 THR A N 1
ATOM 1931 C CA . THR A 1 250 ? -13.836 -1.321 -7.832 1.00 93.62 250 THR A CA 1
ATOM 1932 C C . THR A 1 250 ? -12.344 -1.285 -7.508 1.00 93.62 250 THR A C 1
ATOM 1934 O O . THR A 1 250 ? -11.720 -2.306 -7.195 1.00 93.62 250 THR A O 1
ATOM 1937 N N . ALA A 1 251 ? -11.756 -0.089 -7.531 1.00 90.75 251 ALA A N 1
ATOM 1938 C CA . ALA A 1 251 ? -10.386 0.112 -7.072 1.00 90.75 251 ALA A CA 1
ATOM 1939 C C . ALA A 1 251 ? -10.215 -0.292 -5.588 1.00 90.75 251 ALA A C 1
ATOM 1941 O O . ALA A 1 251 ? -9.268 -1.004 -5.255 1.00 90.75 251 ALA A O 1
ATOM 1942 N N . LEU A 1 252 ? -11.190 0.041 -4.728 1.00 94.19 252 LEU A N 1
ATOM 1943 C CA . LEU A 1 252 ? -11.233 -0.387 -3.322 1.00 94.19 252 LEU A CA 1
ATOM 1944 C C . LEU A 1 252 ? -11.243 -1.913 -3.174 1.00 94.19 252 LEU A C 1
ATOM 1946 O O . LEU A 1 252 ? -10.447 -2.452 -2.407 1.00 94.19 252 LEU A O 1
ATOM 1950 N N . TYR A 1 253 ? -12.059 -2.621 -3.964 1.00 93.06 253 TYR A N 1
ATOM 1951 C CA . TYR A 1 253 ? -12.048 -4.087 -3.975 1.00 93.06 253 TYR A CA 1
ATOM 1952 C C . TYR A 1 253 ? -10.633 -4.630 -4.229 1.00 93.06 253 TYR A C 1
ATOM 1954 O O . TYR A 1 253 ? -10.191 -5.571 -3.568 1.00 93.06 253 TYR A O 1
ATOM 1962 N N . ARG A 1 254 ? -9.895 -4.052 -5.189 1.00 86.69 254 ARG A N 1
ATOM 1963 C CA . ARG A 1 254 ? -8.530 -4.503 -5.513 1.00 86.69 254 ARG A CA 1
ATOM 1964 C C . ARG A 1 254 ? -7.538 -4.214 -4.390 1.00 86.69 254 ARG A C 1
ATOM 1966 O O . ARG A 1 254 ? -6.705 -5.074 -4.115 1.00 86.69 254 ARG A O 1
ATOM 1973 N N . ALA A 1 255 ? -7.643 -3.066 -3.723 1.00 88.25 255 ALA A N 1
ATOM 1974 C CA . ALA A 1 255 ? -6.810 -2.748 -2.562 1.00 88.25 255 ALA A CA 1
ATOM 1975 C C . ALA A 1 255 ? -6.984 -3.784 -1.437 1.00 88.25 255 ALA A C 1
ATOM 1977 O O . ALA A 1 255 ? -5.989 -4.295 -0.915 1.00 88.25 255 ALA A O 1
ATOM 1978 N N . VAL A 1 256 ? -8.234 -4.170 -1.148 1.00 90.06 256 VAL A N 1
ATOM 1979 C CA . VAL A 1 256 ? -8.560 -5.221 -0.171 1.00 90.06 256 VAL A CA 1
ATOM 1980 C C . VAL A 1 256 ? -8.037 -6.581 -0.624 1.00 90.06 256 VAL A C 1
ATOM 1982 O O . VAL A 1 256 ? -7.365 -7.281 0.130 1.00 90.06 256 VAL A O 1
ATOM 1985 N N . ALA A 1 257 ? -8.279 -6.952 -1.885 1.00 84.69 257 ALA A N 1
ATOM 1986 C CA . ALA A 1 257 ? -7.792 -8.214 -2.432 1.00 84.69 257 ALA A CA 1
ATOM 1987 C C . ALA A 1 257 ? -6.256 -8.324 -2.383 1.00 84.69 257 ALA A C 1
ATOM 1989 O O . ALA A 1 257 ? -5.741 -9.436 -2.265 1.00 84.69 257 ALA A O 1
ATOM 1990 N N . ASN A 1 258 ? -5.536 -7.203 -2.432 1.00 79.12 258 ASN A N 1
ATOM 1991 C CA . ASN A 1 258 ? -4.078 -7.151 -2.336 1.00 79.12 258 ASN A CA 1
ATOM 1992 C C . ASN A 1 258 ? -3.548 -7.073 -0.893 1.00 79.12 258 ASN A C 1
ATOM 1994 O O . ASN A 1 258 ? -2.335 -7.139 -0.708 1.00 79.12 258 ASN A O 1
ATOM 1998 N N . GLY A 1 259 ? -4.408 -6.929 0.121 1.00 82.00 259 GLY A N 1
ATOM 1999 C CA . GLY A 1 259 ? -3.965 -6.818 1.512 1.00 82.00 259 GLY A CA 1
ATOM 2000 C C . GLY A 1 259 ? -3.305 -5.471 1.852 1.00 82.00 259 GLY A C 1
ATOM 2001 O O . GLY A 1 259 ? -2.560 -5.382 2.824 1.00 82.00 259 GLY A O 1
ATOM 2002 N N . ASN A 1 260 ? -3.557 -4.406 1.079 1.00 83.69 260 ASN A N 1
ATOM 2003 C CA . ASN A 1 260 ? -2.957 -3.091 1.327 1.00 83.69 260 ASN A CA 1
ATOM 2004 C C . ASN A 1 260 ? -3.828 -2.235 2.272 1.00 83.69 260 ASN A C 1
ATOM 2006 O O . ASN A 1 260 ? -4.636 -1.431 1.804 1.00 83.69 260 ASN A O 1
ATOM 2010 N N . CYS A 1 261 ? -3.649 -2.385 3.594 1.00 87.38 261 CYS A N 1
ATOM 2011 C CA . CYS A 1 261 ? -4.434 -1.664 4.616 1.00 87.38 261 CYS A CA 1
ATOM 2012 C C . CYS A 1 261 ? -4.388 -0.142 4.439 1.00 87.38 261 CYS A C 1
ATOM 2014 O O . CYS A 1 261 ? -5.421 0.517 4.486 1.00 87.38 261 CYS A O 1
ATOM 2016 N N . ARG A 1 262 ? -3.199 0.411 4.169 1.00 87.44 262 ARG A N 1
ATOM 2017 C CA . ARG A 1 262 ? -3.002 1.859 4.017 1.00 87.44 262 ARG A CA 1
ATOM 2018 C C . ARG A 1 262 ? -3.802 2.429 2.846 1.00 87.44 262 ARG A C 1
ATOM 2020 O O . ARG A 1 262 ? -4.381 3.504 2.952 1.00 87.44 262 ARG A O 1
ATOM 2027 N N . MET A 1 263 ? -3.817 1.719 1.719 1.00 86.44 263 MET A N 1
ATOM 2028 C CA . MET A 1 263 ? -4.598 2.135 0.556 1.00 86.44 263 MET A CA 1
ATOM 2029 C C . MET A 1 263 ? -6.103 2.008 0.824 1.00 86.44 263 MET A C 1
ATOM 2031 O O . MET A 1 263 ? -6.857 2.878 0.407 1.00 86.44 263 MET A O 1
ATOM 2035 N N . VAL A 1 264 ? -6.548 0.971 1.543 1.00 91.50 264 VAL A N 1
ATOM 2036 C CA . VAL A 1 264 ? -7.959 0.829 1.952 1.00 91.50 264 VAL A CA 1
ATOM 2037 C C . VAL A 1 264 ? -8.399 2.005 2.824 1.00 91.50 264 VAL A C 1
ATOM 2039 O O . VAL A 1 264 ? -9.438 2.596 2.545 1.00 91.50 264 VAL A O 1
ATOM 2042 N N . GLU A 1 265 ? -7.598 2.382 3.821 1.00 88.75 265 GLU A N 1
ATOM 2043 C CA . GLU A 1 265 ? -7.888 3.518 4.701 1.00 88.75 265 GLU A CA 1
ATOM 2044 C C . GLU A 1 265 ? -8.017 4.828 3.917 1.00 88.75 265 GLU A C 1
ATOM 2046 O O . GLU A 1 265 ? -9.062 5.471 3.987 1.00 88.75 265 GLU A O 1
ATOM 2051 N N . MET A 1 266 ? -7.039 5.155 3.064 1.00 88.31 266 MET A N 1
ATOM 2052 C CA . MET A 1 266 ? -7.098 6.360 2.225 1.00 88.31 266 MET A CA 1
ATOM 2053 C C . MET A 1 266 ? -8.320 6.365 1.297 1.00 88.31 266 MET A C 1
ATOM 2055 O O . MET A 1 266 ? -8.986 7.386 1.142 1.00 88.31 266 MET A O 1
ATOM 2059 N N . LEU A 1 267 ? -8.650 5.226 0.680 1.00 89.94 267 LEU A N 1
ATOM 2060 C CA . LEU A 1 267 ? -9.813 5.136 -0.202 1.00 89.94 267 LEU A CA 1
ATOM 2061 C C . LEU A 1 267 ? -11.120 5.384 0.558 1.00 89.94 267 LEU A C 1
ATOM 2063 O O . LEU A 1 267 ? -11.985 6.088 0.038 1.00 89.94 267 LEU A O 1
ATOM 2067 N N . ILE A 1 268 ? -11.256 4.851 1.773 1.00 89.19 268 ILE A N 1
ATOM 2068 C CA . ILE A 1 268 ? -12.425 5.085 2.630 1.00 89.19 268 ILE A CA 1
ATOM 2069 C C . ILE A 1 268 ? -12.489 6.542 3.104 1.00 89.19 268 ILE A C 1
ATOM 2071 O O . ILE A 1 268 ? -13.563 7.139 3.046 1.00 89.19 268 ILE A O 1
ATOM 2075 N N . GLU A 1 269 ? -11.362 7.149 3.486 1.00 85.50 269 GLU A N 1
ATOM 2076 C CA . GLU A 1 269 ? -11.282 8.583 3.814 1.00 85.50 269 GLU A CA 1
ATOM 2077 C C . GLU A 1 269 ? -11.687 9.476 2.630 1.00 85.50 269 GLU A C 1
ATOM 2079 O O . GLU A 1 269 ? -12.275 10.540 2.810 1.00 85.50 269 GLU A O 1
ATOM 2084 N N . MET A 1 270 ? -11.430 9.018 1.402 1.00 85.06 270 MET A N 1
ATOM 2085 C CA . MET A 1 270 ? -11.848 9.676 0.161 1.00 85.06 270 MET A CA 1
ATOM 2086 C C . MET A 1 270 ? -13.287 9.316 -0.261 1.00 85.06 270 MET A C 1
ATOM 2088 O O . MET A 1 270 ? -13.682 9.576 -1.407 1.00 85.06 270 MET A O 1
ATOM 2092 N N . ASP A 1 271 ? -14.092 8.739 0.639 1.00 85.75 271 ASP A N 1
ATOM 2093 C CA . ASP A 1 271 ? -15.474 8.290 0.424 1.00 85.75 271 ASP A CA 1
ATOM 2094 C C . ASP A 1 271 ? -15.617 7.274 -0.734 1.00 85.75 271 ASP A C 1
ATOM 2096 O O . ASP A 1 271 ? -16.560 7.346 -1.532 1.00 85.75 271 ASP A O 1
ATOM 2100 N N . ALA A 1 272 ? -14.659 6.357 -0.905 1.00 89.38 272 ALA A N 1
ATOM 2101 C CA . ALA A 1 272 ? -14.878 5.178 -1.743 1.00 89.38 272 ALA A CA 1
ATOM 2102 C C . ALA A 1 272 ? -15.922 4.272 -1.079 1.00 89.38 272 ALA A C 1
ATOM 2104 O O . ALA A 1 272 ? -15.906 4.073 0.132 1.00 89.38 272 ALA A O 1
ATOM 2105 N N . ASP A 1 273 ? -16.830 3.718 -1.875 1.00 87.81 273 ASP A N 1
ATOM 2106 C CA . ASP A 1 273 ? -17.974 2.975 -1.356 1.00 87.81 273 ASP A CA 1
ATOM 2107 C C . ASP A 1 273 ? -17.654 1.466 -1.265 1.00 87.81 273 ASP A C 1
ATOM 2109 O O . ASP A 1 273 ? -17.458 0.814 -2.302 1.00 87.81 273 ASP A O 1
ATOM 2113 N N . PRO A 1 274 ? -17.592 0.887 -0.047 1.00 90.56 274 PRO A N 1
ATOM 2114 C CA . PRO A 1 274 ? -17.295 -0.527 0.169 1.00 90.56 274 PRO A CA 1
ATOM 2115 C C . PRO A 1 274 ? -18.479 -1.457 -0.128 1.00 90.56 274 PRO A C 1
ATOM 2117 O O . PRO A 1 274 ? -18.344 -2.665 0.049 1.00 90.56 274 PRO A O 1
ATOM 2120 N N . THR A 1 275 ? -19.634 -0.944 -0.559 1.00 87.88 275 THR A N 1
ATOM 2121 C CA . THR A 1 275 ? -20.816 -1.767 -0.865 1.00 87.88 275 THR A CA 1
ATOM 2122 C C . THR A 1 275 ? -20.805 -2.335 -2.288 1.00 87.88 275 THR A C 1
ATOM 2124 O O . THR A 1 275 ? -21.489 -3.323 -2.560 1.00 87.88 275 THR A O 1
ATOM 2127 N N . PHE A 1 276 ? -19.995 -1.777 -3.198 1.00 89.06 276 PHE A N 1
ATOM 2128 C CA . PHE A 1 276 ? -19.896 -2.264 -4.577 1.00 89.06 276 PHE A CA 1
ATOM 2129 C C . PHE A 1 276 ? -19.216 -3.636 -4.647 1.00 89.06 276 PHE A C 1
ATOM 2131 O O . PHE A 1 276 ? -18.001 -3.758 -4.476 1.00 89.06 276 PHE A O 1
ATOM 2138 N N . SER A 1 277 ? -20.000 -4.661 -4.973 1.00 90.50 277 SER A N 1
ATOM 2139 C CA . SER A 1 277 ? -19.556 -6.050 -5.093 1.00 90.50 277 SER A CA 1
ATOM 2140 C C . SER A 1 277 ? -19.033 -6.416 -6.484 1.00 90.50 277 SER A C 1
ATOM 2142 O O . SER A 1 277 ? -19.370 -5.766 -7.476 1.00 90.50 277 SER A O 1
ATOM 2144 N N . ASP A 1 278 ? -18.207 -7.465 -6.568 1.00 88.88 278 ASP A N 1
ATOM 2145 C CA . ASP A 1 278 ? -17.829 -8.074 -7.851 1.00 88.88 278 ASP A CA 1
ATOM 2146 C C . ASP A 1 278 ? -19.036 -8.745 -8.537 1.00 88.88 278 ASP A C 1
ATOM 2148 O O . ASP A 1 278 ? -20.117 -8.854 -7.957 1.00 88.88 278 ASP A O 1
ATOM 2152 N N . ASP A 1 279 ? -18.877 -9.220 -9.774 1.00 91.06 279 ASP A N 1
ATOM 2153 C CA . ASP A 1 279 ? -19.984 -9.864 -10.512 1.00 91.06 279 ASP A CA 1
ATOM 2154 C C . ASP A 1 279 ? -20.475 -11.179 -9.876 1.00 91.06 279 ASP A C 1
ATOM 2156 O O . ASP A 1 279 ? -21.493 -11.736 -10.287 1.00 91.06 279 ASP A O 1
ATOM 2160 N N . ARG A 1 280 ? -19.769 -11.690 -8.858 1.00 87.75 280 ARG A N 1
ATOM 2161 C CA . ARG A 1 280 ? -20.198 -12.836 -8.044 1.00 87.75 280 ARG A CA 1
ATOM 2162 C C . ARG A 1 280 ? -20.955 -12.405 -6.786 1.00 87.75 280 ARG A C 1
ATOM 2164 O O . ARG A 1 280 ? -21.278 -13.256 -5.962 1.00 87.75 280 ARG A O 1
ATOM 2171 N N . GLY A 1 281 ? -21.214 -11.110 -6.622 1.00 91.00 281 GLY A N 1
ATOM 2172 C CA . GLY A 1 281 ? -21.924 -10.549 -5.480 1.00 91.00 281 GLY A CA 1
ATOM 2173 C C . GLY A 1 281 ? -21.082 -10.424 -4.211 1.00 91.00 281 GLY A C 1
ATOM 2174 O O . GLY A 1 281 ? -21.653 -10.154 -3.159 1.00 91.00 281 GLY A O 1
ATOM 2175 N N . ARG A 1 282 ? -19.751 -10.582 -4.273 1.00 89.38 282 ARG A N 1
ATOM 2176 C CA . ARG A 1 282 ? -18.889 -10.444 -3.087 1.00 89.38 282 ARG A CA 1
ATOM 2177 C C . ARG A 1 282 ? -18.435 -9.004 -2.911 1.00 89.38 282 ARG A C 1
ATOM 2179 O O . ARG A 1 282 ? -17.847 -8.426 -3.830 1.00 89.38 282 ARG A O 1
ATOM 2186 N N . SER A 1 283 ? -18.690 -8.431 -1.740 1.00 91.62 283 SER A N 1
ATOM 2187 C CA . SER A 1 283 ? -18.267 -7.072 -1.396 1.00 91.62 283 SER A CA 1
ATOM 2188 C C . SER A 1 283 ? -16.811 -7.039 -0.898 1.00 91.62 283 SER A C 1
ATOM 2190 O O . SER A 1 283 ? -16.293 -8.062 -0.442 1.00 91.62 283 SER A O 1
ATOM 2192 N N . PRO A 1 284 ? -16.112 -5.890 -0.972 1.00 93.31 284 PRO A N 1
ATOM 2193 C CA . PRO A 1 284 ? -14.785 -5.735 -0.382 1.00 93.31 284 PRO A CA 1
ATOM 2194 C C . PRO A 1 284 ? -14.690 -6.215 1.085 1.00 93.31 284 PRO A C 1
ATOM 2196 O O . PRO A 1 284 ? -13.766 -6.978 1.370 1.00 93.31 284 PRO A O 1
ATOM 2199 N N . PRO A 1 285 ? -15.633 -5.901 2.001 1.00 93.31 285 PRO A N 1
ATOM 2200 C CA . PRO A 1 285 ? -15.636 -6.477 3.350 1.00 93.31 285 PRO A CA 1
ATOM 2201 C C . PRO A 1 285 ? -15.704 -8.009 3.388 1.00 93.31 285 PRO A C 1
ATOM 2203 O O . PRO A 1 285 ? -15.032 -8.617 4.217 1.00 93.31 285 PRO A O 1
ATOM 2206 N N . ASP A 1 286 ? -16.457 -8.650 2.488 1.00 91.44 286 ASP A N 1
ATOM 2207 C CA . ASP A 1 286 ? -16.524 -10.120 2.423 1.00 91.44 286 ASP A CA 1
ATOM 2208 C C . ASP A 1 286 ? -15.163 -10.717 2.055 1.00 91.44 286 ASP A C 1
ATOM 2210 O O . ASP A 1 286 ? -14.716 -11.682 2.666 1.00 91.44 286 ASP A O 1
ATOM 2214 N N . ILE A 1 287 ? -14.450 -10.088 1.117 1.00 90.81 287 ILE A N 1
ATOM 2215 C CA . ILE A 1 287 ? -13.095 -10.509 0.737 1.00 90.81 287 ILE A CA 1
ATOM 2216 C C . ILE A 1 287 ? -12.094 -10.304 1.872 1.00 90.81 287 ILE A C 1
ATOM 2218 O O . ILE A 1 287 ? -11.191 -11.123 2.034 1.00 90.81 287 ILE A O 1
ATOM 2222 N N . ALA A 1 288 ? -12.221 -9.220 2.639 1.00 91.88 288 ALA A N 1
ATOM 2223 C CA . ALA A 1 288 ? -11.379 -8.996 3.810 1.00 91.88 288 ALA A CA 1
ATOM 2224 C C . ALA A 1 288 ? -11.613 -10.076 4.880 1.00 91.88 288 ALA A C 1
ATOM 2226 O O . ALA A 1 288 ? -10.643 -10.580 5.440 1.00 91.88 288 ALA A O 1
ATOM 2227 N N . ARG A 1 289 ? -12.870 -10.486 5.109 1.00 91.62 289 ARG A N 1
ATOM 2228 C CA . ARG A 1 289 ? -13.217 -11.590 6.024 1.00 91.62 289 ARG A CA 1
ATOM 2229 C C . ARG A 1 289 ? -12.680 -12.933 5.545 1.00 91.62 289 ARG A C 1
ATOM 2231 O O . ARG A 1 289 ? -12.049 -13.628 6.326 1.00 91.62 289 ARG A O 1
ATOM 2238 N N . ASP A 1 290 ? -12.847 -13.253 4.261 1.00 90.75 290 ASP A N 1
ATOM 2239 C CA . ASP A 1 290 ? -12.316 -14.484 3.652 1.00 90.75 290 ASP A CA 1
ATOM 2240 C C . ASP A 1 290 ? -10.782 -14.606 3.788 1.00 90.75 290 ASP A C 1
ATOM 2242 O O . ASP A 1 290 ? -10.226 -15.694 3.634 1.00 90.75 290 ASP A O 1
ATOM 2246 N N . LYS A 1 291 ? -10.088 -13.484 4.017 1.00 85.75 291 LYS A N 1
ATOM 2247 C CA . LYS A 1 291 ? -8.627 -13.385 4.139 1.00 85.75 291 LYS A CA 1
ATOM 2248 C C . LYS A 1 291 ? -8.133 -13.101 5.561 1.00 85.75 291 LYS A C 1
ATOM 2250 O O . LYS A 1 291 ? -6.939 -12.851 5.724 1.00 85.75 291 LYS A O 1
ATOM 2255 N N . ASP A 1 292 ? -9.019 -13.107 6.555 1.00 91.25 292 ASP A N 1
ATOM 2256 C CA . ASP A 1 292 ? -8.708 -12.782 7.953 1.00 91.25 292 ASP A CA 1
ATOM 2257 C C . ASP A 1 292 ? -8.064 -11.385 8.127 1.00 91.25 292 ASP A C 1
ATOM 2259 O O . ASP A 1 292 ? -7.092 -11.196 8.859 1.00 91.25 292 ASP A O 1
ATOM 2263 N N . HIS A 1 293 ? -8.572 -10.377 7.410 1.00 89.50 293 HIS A N 1
ATOM 2264 C CA . HIS A 1 293 ? -8.125 -8.979 7.494 1.00 89.50 293 HIS A CA 1
ATOM 2265 C C . HIS A 1 293 ? -9.113 -8.123 8.305 1.00 89.50 293 HIS A C 1
ATOM 2267 O O . HIS A 1 293 ? -9.740 -7.210 7.764 1.00 89.50 293 HIS A O 1
ATOM 2273 N N . GLU A 1 294 ? -9.258 -8.418 9.601 1.00 89.06 294 GLU A N 1
ATOM 2274 C CA . GLU A 1 294 ? -10.227 -7.759 10.500 1.00 89.06 294 GLU A CA 1
ATOM 2275 C C . GLU A 1 294 ? -10.091 -6.230 10.522 1.00 89.06 294 GLU A C 1
ATOM 2277 O O . GLU A 1 294 ? -11.092 -5.532 10.378 1.00 89.06 294 GLU A O 1
ATOM 2282 N N . GLU A 1 295 ? -8.865 -5.699 10.580 1.00 89.25 295 GLU A N 1
ATOM 2283 C CA . GLU A 1 295 ? -8.620 -4.246 10.575 1.00 89.25 295 GLU A CA 1
ATOM 2284 C C . GLU A 1 295 ? -9.239 -3.553 9.346 1.00 89.25 295 GLU A C 1
ATOM 2286 O O . GLU A 1 295 ? -9.798 -2.462 9.440 1.00 89.25 295 GLU A O 1
ATOM 2291 N N . MET A 1 296 ? -9.197 -4.198 8.175 1.00 91.06 296 MET A N 1
ATOM 2292 C CA . MET A 1 296 ? -9.802 -3.644 6.961 1.00 91.06 296 MET A CA 1
ATOM 2293 C C . MET A 1 296 ? -11.328 -3.666 7.018 1.00 91.06 296 MET A C 1
ATOM 2295 O O . MET A 1 296 ? -11.973 -2.753 6.499 1.00 91.06 296 MET A O 1
ATOM 2299 N N . VAL A 1 297 ? -11.908 -4.708 7.621 1.00 91.12 297 VAL A N 1
ATOM 2300 C CA . VAL A 1 297 ? -13.359 -4.815 7.817 1.00 91.12 297 VAL A CA 1
ATOM 2301 C C . VAL A 1 297 ? -13.833 -3.669 8.703 1.00 91.12 297 VAL A C 1
ATOM 2303 O O . VAL A 1 297 ? -14.760 -2.959 8.319 1.00 91.12 297 VAL A O 1
ATOM 2306 N N . GLU A 1 298 ? -13.153 -3.429 9.825 1.00 87.69 298 GLU A N 1
ATOM 2307 C CA . GLU A 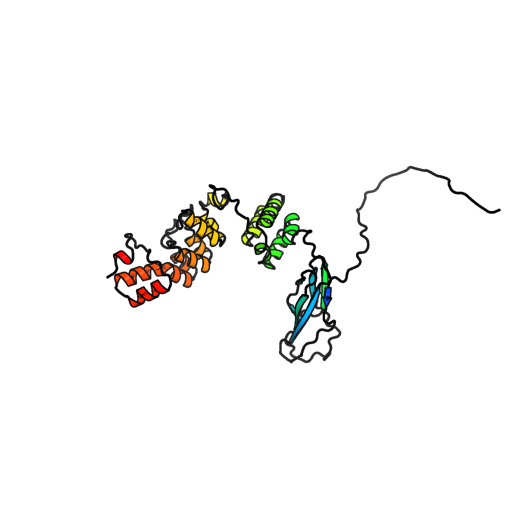1 298 ? -13.477 -2.329 10.740 1.00 87.69 298 GLU A CA 1
ATOM 2308 C C . GLU A 1 298 ? -13.419 -0.962 10.046 1.00 87.69 298 GLU A C 1
ATOM 2310 O O . GLU A 1 298 ? -14.326 -0.139 10.196 1.00 87.69 298 GLU A O 1
ATOM 2315 N N . VAL A 1 299 ? -12.377 -0.717 9.245 1.00 88.38 299 VAL A N 1
ATOM 2316 C CA . VAL A 1 299 ? -12.231 0.533 8.482 1.00 88.38 299 VAL A CA 1
ATOM 2317 C C . VAL A 1 299 ? -13.385 0.716 7.492 1.00 88.38 299 VAL A C 1
ATOM 2319 O O . VAL A 1 299 ? -13.984 1.791 7.443 1.00 88.38 299 VAL A O 1
ATOM 2322 N N . MET A 1 300 ? -13.739 -0.322 6.730 1.00 90.38 300 MET A N 1
ATOM 2323 C CA . MET A 1 300 ? -14.786 -0.237 5.705 1.00 90.38 300 MET A CA 1
ATOM 2324 C C . MET A 1 300 ? -16.207 -0.178 6.285 1.00 90.38 300 MET A C 1
ATOM 2326 O O . MET A 1 300 ? -17.082 0.463 5.703 1.00 90.38 300 MET A O 1
ATOM 2330 N N . GLU A 1 301 ? -16.468 -0.816 7.428 1.00 88.75 301 GLU A N 1
ATOM 2331 C CA . GLU A 1 301 ? -17.805 -0.841 8.041 1.00 88.75 301 GLU A CA 1
ATOM 2332 C C . GLU A 1 301 ? -18.095 0.362 8.946 1.00 88.75 301 GLU A C 1
ATOM 2334 O O . GLU A 1 301 ? -19.247 0.582 9.333 1.00 88.75 301 GLU A O 1
ATOM 2339 N N . ARG A 1 302 ? -17.097 1.212 9.209 1.00 86.44 302 ARG A N 1
ATOM 2340 C CA . ARG A 1 302 ? -17.236 2.403 10.058 1.00 86.44 302 ARG A CA 1
ATOM 2341 C C . ARG A 1 302 ? -18.388 3.323 9.630 1.00 86.44 302 ARG A C 1
ATOM 2343 O O . ARG A 1 302 ? -19.102 3.849 10.480 1.00 86.44 302 ARG A O 1
ATOM 2350 N N . GLY A 1 303 ? -18.635 3.471 8.325 1.00 83.25 303 GLY A N 1
ATOM 2351 C CA . GLY A 1 303 ? -19.767 4.255 7.805 1.00 83.25 303 GLY A CA 1
ATOM 2352 C C . GLY A 1 303 ? -21.144 3.670 8.167 1.00 83.25 303 GLY A C 1
ATOM 2353 O O . GLY A 1 303 ? -22.074 4.404 8.509 1.00 83.25 303 GLY A O 1
ATOM 2354 N N . LYS A 1 304 ? -21.273 2.338 8.192 1.00 86.00 304 LYS A N 1
ATOM 2355 C CA . LYS A 1 304 ? -22.492 1.643 8.641 1.00 86.00 304 LYS A CA 1
ATOM 2356 C C . LYS A 1 304 ? -22.717 1.823 10.143 1.00 86.00 304 LYS A C 1
ATOM 2358 O O . LYS A 1 304 ? -23.862 1.931 10.600 1.00 86.00 304 LYS A O 1
ATOM 2363 N N . GLU A 1 305 ? -21.640 1.886 10.922 1.00 87.12 305 GLU A N 1
ATOM 2364 C CA . GLU A 1 305 ? -21.728 2.206 12.347 1.00 87.12 305 GLU A CA 1
ATOM 2365 C C . GLU A 1 305 ? -22.218 3.634 12.588 1.00 87.12 305 GLU A C 1
ATOM 2367 O O . GLU A 1 305 ? -23.074 3.831 13.452 1.00 87.12 305 GLU A O 1
ATOM 2372 N N . VAL A 1 306 ? -21.752 4.608 11.794 1.00 88.75 306 VAL A N 1
ATOM 2373 C CA . VAL A 1 306 ? -22.241 5.999 11.840 1.00 88.75 306 VAL A CA 1
ATOM 2374 C C . VAL A 1 306 ? -23.743 6.044 11.572 1.00 88.75 306 VAL A C 1
ATOM 2376 O O . VAL A 1 306 ? -24.485 6.642 12.351 1.00 88.75 306 VAL A O 1
ATOM 2379 N N . PHE A 1 307 ? -24.212 5.357 10.525 1.00 89.06 307 PHE A N 1
ATOM 2380 C CA . PHE A 1 307 ? -25.641 5.253 10.210 1.00 89.06 307 PHE A CA 1
ATOM 2381 C C . PHE A 1 307 ? -26.447 4.679 11.376 1.00 89.06 307 PHE A C 1
ATOM 2383 O O . PHE A 1 307 ? -27.489 5.211 11.760 1.00 89.06 307 PHE A O 1
ATOM 2390 N N . THR A 1 308 ? -25.945 3.599 11.975 1.00 89.38 308 THR A N 1
ATOM 2391 C CA . THR A 1 308 ? -26.621 2.930 13.089 1.00 89.38 308 THR A CA 1
ATOM 2392 C C . THR A 1 308 ? -26.675 3.823 14.325 1.00 89.38 308 THR A C 1
ATOM 2394 O O . THR A 1 308 ? -27.738 3.930 14.934 1.00 89.38 308 THR A O 1
ATOM 2397 N N . ALA A 1 309 ? -25.568 4.491 14.667 1.00 92.06 309 ALA A N 1
ATOM 2398 C CA . ALA A 1 309 ? -25.482 5.410 15.799 1.00 92.06 309 ALA A CA 1
ATOM 2399 C C . ALA A 1 309 ? -26.409 6.625 15.627 1.00 92.06 309 ALA A C 1
ATOM 2401 O O . ALA A 1 309 ? -27.082 7.013 16.583 1.00 92.06 309 ALA A O 1
ATOM 2402 N N . ALA A 1 310 ? -26.500 7.176 14.411 1.00 93.06 310 ALA A N 1
ATOM 2403 C CA . ALA A 1 310 ? -27.429 8.257 14.088 1.00 93.06 310 ALA A CA 1
ATOM 2404 C C . ALA A 1 310 ? -28.892 7.816 14.263 1.00 93.06 310 ALA A C 1
ATOM 2406 O O . ALA A 1 310 ? -29.655 8.490 14.950 1.00 93.06 310 ALA A O 1
ATOM 2407 N N . ARG A 1 311 ? -29.258 6.640 13.733 1.00 92.12 311 ARG A N 1
ATOM 2408 C CA . ARG A 1 311 ? -30.625 6.094 13.804 1.00 92.12 311 ARG A CA 1
ATOM 2409 C C . ARG A 1 311 ? -31.132 5.857 15.228 1.00 92.12 311 ARG A C 1
ATOM 2411 O O . ARG A 1 311 ? -32.326 5.974 15.478 1.00 92.12 311 ARG A O 1
ATOM 2418 N N . ILE A 1 312 ? -30.246 5.469 16.146 1.00 93.56 312 ILE A N 1
ATOM 2419 C CA . ILE A 1 312 ? -30.606 5.200 17.549 1.00 93.56 312 ILE A CA 1
ATOM 2420 C C . ILE A 1 312 ? -30.441 6.426 18.462 1.00 93.56 312 ILE A C 1
ATOM 2422 O O . ILE A 1 312 ? -30.765 6.339 19.644 1.00 93.56 312 ILE A O 1
ATOM 2426 N N . GLY A 1 313 ? -29.907 7.542 17.950 1.00 92.31 313 GLY A N 1
ATOM 2427 C CA . GLY A 1 313 ? -29.623 8.742 18.741 1.00 92.31 313 GLY A CA 1
ATOM 2428 C C . GLY A 1 313 ? -28.431 8.608 19.705 1.00 92.31 313 GLY A C 1
ATOM 2429 O O . GLY A 1 313 ? -28.339 9.363 20.677 1.00 92.31 313 GLY A O 1
ATOM 2430 N N . ASP A 1 314 ? -27.500 7.672 19.474 1.00 95.00 314 ASP A N 1
ATOM 2431 C CA . ASP A 1 314 ? -26.306 7.492 20.318 1.00 95.00 314 ASP A CA 1
ATOM 2432 C C . ASP A 1 314 ? -25.251 8.555 19.992 1.00 95.00 314 ASP A C 1
ATOM 2434 O O . ASP A 1 314 ? -24.275 8.332 19.269 1.00 95.00 314 ASP A O 1
ATOM 2438 N N . LYS A 1 315 ? -25.455 9.745 20.563 1.00 92.94 315 LYS A N 1
ATOM 2439 C CA . LYS A 1 315 ? -24.588 10.913 20.366 1.00 92.94 315 LYS A CA 1
ATOM 2440 C C . LYS A 1 315 ? -23.135 10.636 20.740 1.00 92.94 315 LYS A C 1
ATOM 2442 O O . LYS A 1 315 ? -22.236 11.124 20.061 1.00 92.94 315 LYS A O 1
ATOM 2447 N N . ARG A 1 316 ? -22.884 9.853 21.797 1.00 93.81 316 ARG A N 1
ATOM 2448 C CA . ARG A 1 316 ? -21.518 9.589 22.275 1.00 93.81 316 ARG A CA 1
ATOM 2449 C C . ARG A 1 316 ? -20.751 8.741 21.266 1.00 93.81 316 ARG A C 1
ATOM 2451 O O . ARG A 1 316 ? -19.614 9.075 20.931 1.00 93.81 316 ARG A O 1
ATOM 2458 N N . ARG A 1 317 ? -21.369 7.660 20.780 1.00 90.94 317 ARG A N 1
ATOM 2459 C CA . ARG A 1 317 ? -20.761 6.789 19.769 1.00 90.94 317 ARG A CA 1
ATOM 2460 C C . ARG A 1 317 ? -20.628 7.501 18.430 1.00 90.94 317 ARG A C 1
ATOM 2462 O O . ARG A 1 317 ? -19.570 7.417 17.815 1.00 90.94 317 ARG A O 1
ATOM 2469 N N . LEU A 1 318 ? -21.651 8.252 18.022 1.00 90.62 318 LEU A N 1
ATOM 2470 C CA . LEU A 1 318 ? -21.614 9.046 16.798 1.00 90.62 318 LEU A CA 1
ATOM 2471 C C . LEU A 1 318 ? -20.448 10.046 16.822 1.00 90.62 318 LEU A C 1
ATOM 2473 O O . LEU A 1 318 ? -19.671 10.098 15.877 1.00 90.62 318 LEU A O 1
ATOM 2477 N N . GLN A 1 319 ? -20.256 10.767 17.930 1.00 91.62 319 GLN A N 1
ATOM 2478 C CA . GLN A 1 319 ? -19.143 11.708 18.080 1.00 91.62 319 GLN A CA 1
ATOM 2479 C C . GLN A 1 319 ? -17.772 11.018 18.007 1.00 91.62 319 GLN A C 1
ATOM 2481 O O . GLN A 1 319 ? -16.862 11.537 17.365 1.00 91.62 319 GLN A O 1
ATOM 2486 N N . ALA A 1 320 ? -17.617 9.842 18.624 1.00 90.00 320 ALA A N 1
ATOM 2487 C CA . ALA A 1 320 ? -16.374 9.074 18.545 1.00 90.00 320 ALA A CA 1
ATOM 2488 C C . ALA A 1 320 ? -16.060 8.625 17.106 1.00 90.00 320 ALA A C 1
ATOM 2490 O O . ALA A 1 320 ? -14.928 8.786 16.651 1.00 90.00 320 ALA A O 1
ATOM 2491 N N . LEU A 1 321 ? -17.065 8.130 16.377 1.00 87.88 321 LEU A N 1
ATOM 2492 C CA . LEU A 1 321 ? -16.917 7.704 14.984 1.00 87.88 321 LEU A CA 1
ATOM 2493 C C . LEU A 1 321 ? -16.546 8.884 14.073 1.00 87.88 321 LEU A C 1
ATOM 2495 O O . LEU A 1 321 ? -15.598 8.781 13.295 1.00 87.88 321 LEU A O 1
ATOM 2499 N N . LEU A 1 322 ? -17.210 10.033 14.225 1.00 86.44 322 LEU A N 1
ATOM 2500 C CA . LEU A 1 322 ? -16.890 11.243 13.459 1.00 86.44 322 LEU A CA 1
ATOM 2501 C C . LEU A 1 322 ? -15.469 11.751 13.742 1.00 86.44 322 LEU A C 1
ATOM 2503 O O . LEU A 1 322 ? -14.746 12.099 12.813 1.00 86.44 322 LEU A O 1
ATOM 2507 N N . ASN A 1 323 ? -15.029 11.724 15.005 1.00 86.19 323 ASN A N 1
ATOM 2508 C CA . ASN A 1 323 ? -13.660 12.098 15.375 1.00 86.19 323 ASN A CA 1
ATOM 2509 C C . ASN A 1 323 ? -12.600 11.152 14.781 1.00 86.19 323 ASN A C 1
ATOM 2511 O O . ASN A 1 323 ? -11.456 11.559 14.603 1.00 86.19 323 ASN A O 1
ATOM 2515 N N . SER A 1 324 ? -12.972 9.907 14.468 1.00 79.19 324 SER A N 1
ATOM 2516 C CA . SER A 1 324 ? -12.109 8.922 13.797 1.00 79.19 324 SER A CA 1
ATOM 2517 C C . SER A 1 324 ? -12.155 8.992 12.261 1.00 79.19 324 SER A C 1
ATOM 2519 O O . SER A 1 324 ? -11.721 8.056 11.592 1.00 79.19 324 SER A O 1
ATOM 2521 N N . GLY A 1 325 ? -12.726 10.061 11.692 1.00 74.12 325 GLY A N 1
ATOM 2522 C CA . GLY A 1 325 ? -12.813 10.252 10.241 1.00 74.12 325 GLY A CA 1
ATOM 2523 C C . GLY A 1 325 ? -13.819 9.331 9.548 1.00 74.12 325 GLY A C 1
ATOM 2524 O O . GLY A 1 325 ? -13.701 9.082 8.353 1.00 74.12 325 GLY A O 1
ATOM 2525 N N . ALA A 1 326 ? -14.794 8.780 10.280 1.00 80.69 326 ALA A N 1
ATOM 2526 C CA . ALA A 1 326 ? -15.806 7.919 9.682 1.00 80.69 326 ALA A CA 1
ATOM 2527 C C . ALA A 1 326 ? -16.641 8.673 8.637 1.00 80.69 326 ALA A C 1
ATOM 2529 O O . ALA A 1 326 ? -17.132 9.773 8.899 1.00 80.69 326 ALA A O 1
ATOM 2530 N N . SER A 1 327 ? -16.850 8.046 7.477 1.00 78.38 327 SER A N 1
ATOM 2531 C CA . SER A 1 327 ? -17.687 8.619 6.425 1.00 78.38 327 SER A CA 1
ATOM 2532 C C . SER A 1 327 ? -19.133 8.792 6.898 1.00 78.38 327 SER A C 1
ATOM 2534 O O . SER A 1 327 ? -19.762 7.863 7.412 1.00 78.38 327 SER A O 1
ATOM 2536 N N . ILE A 1 328 ? -19.677 9.988 6.673 1.00 83.19 328 ILE A N 1
ATOM 2537 C CA . ILE A 1 328 ? -21.095 10.319 6.883 1.00 83.19 328 ILE A CA 1
ATOM 2538 C C . ILE A 1 328 ? -21.955 10.031 5.651 1.00 83.19 328 ILE A C 1
ATOM 2540 O O . ILE A 1 328 ? -23.170 10.211 5.695 1.00 83.19 328 ILE A O 1
ATOM 2544 N N . ASN A 1 329 ? -21.328 9.611 4.552 1.00 82.88 329 ASN A N 1
ATOM 2545 C CA . ASN A 1 329 ? -21.967 9.442 3.252 1.00 82.88 329 ASN A CA 1
ATOM 2546 C C . ASN A 1 329 ? -22.404 7.997 2.990 1.00 82.88 329 ASN A C 1
ATOM 2548 O O . ASN A 1 329 ? -22.860 7.692 1.892 1.00 82.88 329 ASN A O 1
ATOM 2552 N N . PHE A 1 330 ? -22.287 7.112 3.987 1.00 83.56 330 PHE A N 1
ATOM 2553 C CA . PHE A 1 330 ? -22.804 5.751 3.893 1.00 83.56 330 PHE A CA 1
ATOM 2554 C C . PHE A 1 330 ? -24.288 5.766 3.512 1.00 83.56 330 PHE A C 1
ATOM 2556 O O . PHE A 1 330 ? -25.072 6.510 4.100 1.00 83.56 330 PHE A O 1
ATOM 2563 N N . GLN A 1 331 ? -24.666 4.927 2.553 1.00 82.19 331 GLN A N 1
ATOM 2564 C CA . GLN A 1 331 ? -26.047 4.750 2.131 1.00 82.19 331 GLN A CA 1
ATOM 2565 C C . GLN A 1 331 ? -26.502 3.327 2.433 1.00 82.19 331 GLN A C 1
ATOM 2567 O O . GLN A 1 331 ? -25.784 2.362 2.170 1.00 82.19 331 GLN A O 1
ATOM 2572 N N . ASP A 1 332 ? -27.699 3.193 2.997 1.00 80.50 332 ASP A N 1
ATOM 2573 C CA . ASP A 1 332 ? -28.341 1.889 3.114 1.00 80.50 332 ASP A CA 1
ATOM 2574 C C . ASP A 1 332 ? -28.934 1.429 1.767 1.00 80.50 332 ASP A C 1
ATOM 2576 O O . ASP A 1 332 ? -28.858 2.116 0.748 1.00 80.50 332 ASP A O 1
ATOM 2580 N N . GLN A 1 333 ? -29.564 0.254 1.756 1.00 78.00 333 GLN A N 1
ATOM 2581 C CA . GLN A 1 333 ? -30.205 -0.305 0.558 1.00 78.00 333 GLN A CA 1
ATOM 2582 C C . GLN A 1 333 ? -31.324 0.575 -0.040 1.00 78.00 333 GLN A C 1
ATOM 2584 O O . GLN A 1 333 ? -31.764 0.321 -1.159 1.00 78.00 333 GLN A O 1
ATOM 2589 N N . TYR A 1 334 ? -31.805 1.578 0.699 1.00 82.94 334 TYR A N 1
ATOM 2590 C CA . TYR A 1 334 ? -32.823 2.531 0.262 1.00 82.94 334 TYR A CA 1
ATOM 2591 C C . TYR A 1 334 ? -32.222 3.893 -0.124 1.00 82.94 334 TYR A C 1
ATOM 2593 O O . TYR A 1 334 ? -32.965 4.821 -0.440 1.00 82.94 334 TYR A O 1
ATOM 2601 N N . GLY A 1 335 ? -30.891 4.030 -0.106 1.00 83.50 335 GLY A N 1
ATOM 2602 C CA . GLY A 1 335 ? -30.196 5.285 -0.389 1.00 83.50 335 GLY A CA 1
ATOM 2603 C C . GLY A 1 335 ? -30.241 6.290 0.766 1.00 83.50 335 GLY A C 1
ATOM 2604 O O . GLY A 1 335 ? -29.934 7.468 0.569 1.00 83.50 335 GLY A O 1
ATOM 2605 N N . LEU A 1 336 ? -30.643 5.870 1.970 1.00 87.75 336 LEU A N 1
ATOM 2606 C CA . LEU A 1 336 ? -30.704 6.757 3.126 1.00 87.75 336 LEU A CA 1
ATOM 2607 C C . LEU A 1 336 ? -29.316 6.943 3.730 1.00 87.75 336 LEU A C 1
ATOM 2609 O O . LEU A 1 336 ? -28.577 5.981 3.916 1.00 87.75 336 LEU A O 1
ATOM 2613 N N . THR A 1 337 ? -28.989 8.182 4.088 1.00 90.50 337 THR A N 1
ATOM 2614 C CA . THR A 1 337 ? -27.757 8.534 4.795 1.00 90.50 337 THR A CA 1
ATOM 2615 C C . THR A 1 337 ? -28.009 8.591 6.303 1.00 90.50 337 THR A C 1
ATOM 2617 O O . THR A 1 337 ? -29.164 8.724 6.725 1.00 90.50 337 THR A O 1
ATOM 2620 N N . PRO A 1 338 ? -26.954 8.563 7.142 1.00 89.81 338 PRO A N 1
ATOM 2621 C CA . PRO A 1 338 ? -27.071 8.792 8.580 1.00 89.81 338 PRO A CA 1
ATOM 2622 C C . PRO A 1 338 ? -27.880 10.049 8.929 1.00 89.81 338 PRO A C 1
ATOM 2624 O O . PRO A 1 338 ? -28.609 10.055 9.914 1.00 89.81 338 PRO A O 1
ATOM 2627 N N . LEU A 1 339 ? -27.795 11.098 8.101 1.00 90.75 339 LEU A N 1
ATOM 2628 C CA . LEU A 1 339 ? -28.518 12.352 8.311 1.00 90.75 339 LEU A CA 1
ATOM 2629 C C . LEU A 1 339 ? -30.037 12.206 8.124 1.00 90.75 339 LEU A C 1
ATOM 2631 O O . LEU A 1 339 ? -30.792 12.841 8.851 1.00 90.75 339 LEU A O 1
ATOM 2635 N N . HIS A 1 340 ? -30.493 11.362 7.192 1.00 91.94 340 HIS A N 1
ATOM 2636 C CA . HIS A 1 340 ? -31.926 11.117 6.983 1.00 91.94 340 HIS A CA 1
ATOM 2637 C C . HIS A 1 340 ? -32.583 10.389 8.161 1.00 91.94 340 HIS A C 1
ATOM 2639 O O . HIS A 1 340 ? -33.780 10.549 8.384 1.00 91.94 340 HIS A O 1
ATOM 2645 N N . VAL A 1 341 ? -31.816 9.567 8.884 1.00 90.12 341 VAL A N 1
ATOM 2646 C CA . VAL A 1 341 ? -32.324 8.705 9.963 1.00 90.12 341 VAL A CA 1
ATOM 2647 C C . VAL A 1 341 ? -32.012 9.227 11.365 1.00 90.12 341 VAL A C 1
ATOM 2649 O O . VAL A 1 341 ? -32.410 8.587 12.332 1.00 90.12 341 VAL A O 1
ATOM 2652 N N . ALA A 1 342 ? -31.291 10.344 11.488 1.00 90.88 342 ALA A N 1
ATOM 2653 C CA . ALA A 1 342 ? -30.888 10.902 12.775 1.00 90.88 342 ALA A CA 1
ATOM 2654 C C . ALA A 1 342 ? -32.104 11.342 13.615 1.00 90.88 342 ALA A C 1
ATOM 2656 O O . ALA A 1 342 ? -32.984 12.038 13.106 1.00 90.88 342 ALA A O 1
ATOM 2657 N N . VAL A 1 343 ? -32.124 10.950 14.896 1.00 82.56 343 VAL A N 1
ATOM 2658 C CA . VAL A 1 343 ? -33.196 11.244 15.874 1.00 82.56 343 VAL A CA 1
ATOM 2659 C C . VAL A 1 343 ? -32.711 12.163 16.990 1.00 82.56 343 VAL A C 1
ATOM 2661 O O . VAL A 1 343 ? -31.572 11.966 17.482 1.00 82.56 343 VAL A O 1
#

Foldseek 3Di:
DDYDDDDDDDDDDDDDDDDDDDDDDDDDDDDDPDPQKDKPDPDFDWPDDAQDKIKDKIKIFGPAQPFKKKKAKDKPCPVFWDKVPRIDIAGHRGIDIIMIIGHHDNDDPPQPPDDPRIDMDMDMDTDDPVPDDQLLVCLLVVPQVSNLVCLVVCLCPQVPDDLVRLVVSLVSLVPDPHPSPSSVVSSLVSQHDHAADDDPDDASDDDDVVCVVFQHDQLLVCLLSVVLVSNVVCVVVVHDQQDATPQQDGSLLVCLLVVPQVSNLSSVLVVHQQCRATPVNATSLNSCVVVVNVSSNCSNCLQVQLLVCQLVQVPVSNVVSVVVSHDQCDADPVGDTSVNRGD